Protein AF-A0A3E4V5Z1-F1 (afdb_monomer_lite)

Radius of gyration: 22.73 Å; chains: 1; bounding box: 47×54×55 Å

Structure (mmCIF, N/CA/C/O backbone):
data_AF-A0A3E4V5Z1-F1
#
_entry.id   AF-A0A3E4V5Z1-F1
#
loop_
_atom_site.group_PDB
_atom_site.id
_atom_site.type_symbol
_atom_site.label_atom_id
_atom_site.label_alt_id
_atom_site.label_comp_id
_atom_site.label_asym_id
_atom_site.label_entity_id
_atom_site.label_seq_id
_atom_site.pdbx_PDB_ins_code
_atom_site.Cartn_x
_atom_site.Cartn_y
_atom_site.Cartn_z
_atom_site.occupancy
_atom_site.B_iso_or_equiv
_atom_site.auth_seq_id
_atom_site.auth_comp_id
_atom_site.auth_asym_id
_atom_site.auth_atom_id
_atom_site.pdbx_PDB_model_num
ATOM 1 N N . MET A 1 1 ? -16.315 22.057 0.700 1.00 49.31 1 MET A N 1
ATOM 2 C CA . MET A 1 1 ? -15.102 21.876 1.538 1.00 49.31 1 MET A CA 1
ATOM 3 C C . MET A 1 1 ? -15.132 20.538 2.290 1.00 49.31 1 MET A C 1
ATOM 5 O O . MET A 1 1 ? -14.107 19.872 2.310 1.00 49.31 1 MET A O 1
ATOM 9 N N . ASN A 1 2 ? -16.296 20.084 2.791 1.00 62.50 2 ASN A N 1
ATOM 10 C CA . ASN A 1 2 ? -16.457 18.766 3.438 1.00 62.50 2 ASN A CA 1
ATOM 11 C C . ASN A 1 2 ? -16.230 17.552 2.517 1.00 62.50 2 ASN A C 1
ATOM 13 O O . ASN A 1 2 ? -15.719 16.540 2.983 1.00 62.50 2 ASN A O 1
ATOM 17 N N . ASP A 1 3 ? -16.539 17.648 1.220 1.00 78.06 3 ASP A N 1
ATOM 18 C CA . ASP A 1 3 ? -16.418 16.494 0.310 1.00 78.06 3 ASP A CA 1
ATOM 19 C C . ASP A 1 3 ? -14.968 16.065 0.062 1.00 78.06 3 ASP A C 1
ATOM 21 O O . ASP A 1 3 ? -14.685 14.879 -0.074 1.00 78.06 3 ASP A O 1
ATOM 25 N N . LEU A 1 4 ? -14.025 17.015 0.066 1.00 81.50 4 LEU A N 1
ATOM 26 C CA . LEU A 1 4 ? -12.604 16.709 -0.107 1.00 81.50 4 LEU A CA 1
ATOM 27 C C . LEU A 1 4 ? -12.057 15.917 1.087 1.00 81.50 4 LEU A C 1
ATOM 29 O O . LEU A 1 4 ? -11.362 14.920 0.903 1.00 81.50 4 LEU A O 1
ATOM 33 N N . ILE A 1 5 ? -12.398 16.343 2.306 1.00 84.88 5 ILE A N 1
ATOM 34 C CA . ILE A 1 5 ? -11.992 15.649 3.533 1.00 84.88 5 ILE A CA 1
ATOM 35 C C . ILE A 1 5 ? -12.636 14.262 3.562 1.00 84.88 5 ILE A C 1
ATOM 37 O O . ILE A 1 5 ? -11.924 13.275 3.711 1.00 84.88 5 ILE A O 1
ATOM 41 N N . LYS A 1 6 ? -13.939 14.169 3.282 1.00 88.00 6 LYS A N 1
ATOM 42 C CA . LYS A 1 6 ? -14.670 12.897 3.233 1.00 88.00 6 LYS A CA 1
ATOM 43 C C . LYS A 1 6 ? -14.077 11.908 2.222 1.00 88.00 6 LYS A C 1
ATOM 45 O O . LYS A 1 6 ? -13.939 10.725 2.528 1.00 88.00 6 LYS A O 1
ATOM 50 N N . ASN A 1 7 ? -13.662 12.382 1.045 1.00 90.25 7 ASN A N 1
ATOM 51 C CA . ASN A 1 7 ? -12.982 11.548 0.049 1.00 90.25 7 ASN A CA 1
ATOM 52 C C . ASN A 1 7 ? -11.629 11.030 0.559 1.00 90.25 7 ASN A C 1
ATOM 54 O O . ASN A 1 7 ? -11.309 9.854 0.361 1.00 90.25 7 ASN A O 1
ATOM 58 N N . LYS A 1 8 ? -10.843 11.871 1.246 1.00 92.44 8 LYS A N 1
ATOM 59 C CA . LYS A 1 8 ? -9.583 11.438 1.871 1.00 92.44 8 LYS A CA 1
ATOM 60 C C . LYS A 1 8 ? -9.819 10.403 2.972 1.00 92.44 8 LYS A C 1
ATOM 62 O O . LYS A 1 8 ? -9.100 9.410 3.017 1.00 92.44 8 LYS A O 1
ATOM 67 N N . GLU A 1 9 ? -10.835 10.582 3.814 1.00 94.81 9 GLU A N 1
ATOM 68 C CA . GLU A 1 9 ? -11.200 9.627 4.875 1.00 94.81 9 GLU A CA 1
ATOM 69 C C . GLU A 1 9 ? -11.603 8.261 4.300 1.00 94.81 9 GLU A C 1
ATOM 71 O O . GLU A 1 9 ? -11.114 7.222 4.744 1.00 94.81 9 GLU A O 1
ATOM 76 N N . GLN A 1 10 ? -12.441 8.252 3.258 1.00 94.44 10 GLN A N 1
ATOM 77 C CA . GLN A 1 10 ? -12.844 7.028 2.559 1.00 94.44 10 GLN A CA 1
ATOM 78 C C . GLN A 1 10 ? -11.652 6.319 1.907 1.00 94.44 10 GLN A C 1
ATOM 80 O O . GLN A 1 10 ? -11.508 5.099 2.031 1.00 94.44 10 GLN A O 1
ATOM 85 N N . THR A 1 11 ? -10.782 7.083 1.244 1.00 95.50 11 THR A N 1
ATOM 86 C CA . THR A 1 11 ? -9.586 6.555 0.576 1.00 95.50 11 THR A CA 1
ATOM 87 C C . THR A 1 11 ? -8.625 5.942 1.587 1.00 95.50 11 THR A C 1
ATOM 89 O O . THR A 1 11 ? -8.190 4.803 1.410 1.00 95.50 11 THR A O 1
ATOM 92 N N . TRP A 1 12 ? -8.380 6.650 2.689 1.00 97.44 12 TRP A N 1
ATOM 93 C CA . TRP A 1 12 ? -7.583 6.182 3.815 1.00 97.44 12 TRP A CA 1
ATOM 94 C C . TRP A 1 12 ? -8.119 4.881 4.410 1.00 97.44 12 TRP A C 1
ATOM 96 O O . TRP A 1 12 ? -7.386 3.891 4.471 1.00 97.44 12 TRP A O 1
ATOM 106 N N . ASN A 1 13 ? -9.405 4.841 4.775 1.00 97.44 13 ASN A N 1
ATOM 107 C CA . ASN A 1 13 ? -10.023 3.652 5.364 1.00 97.44 13 ASN A CA 1
ATOM 108 C C . ASN A 1 13 ? -9.916 2.451 4.414 1.00 97.44 13 ASN A C 1
ATOM 110 O O . ASN A 1 13 ? -9.511 1.363 4.826 1.00 97.44 13 ASN A O 1
ATOM 114 N N . SER A 1 14 ? -10.222 2.654 3.128 1.00 96.81 14 SER A N 1
ATOM 115 C CA . SER A 1 14 ? -10.151 1.601 2.113 1.00 96.81 14 SER A CA 1
ATOM 116 C C . SER A 1 14 ? -8.724 1.078 1.916 1.00 96.81 14 SER A C 1
ATOM 118 O O . SER A 1 14 ? -8.505 -0.134 1.872 1.00 96.81 14 SER A O 1
ATOM 120 N N . ARG A 1 15 ? -7.732 1.968 1.791 1.00 96.69 15 ARG A N 1
ATOM 121 C CA . ARG A 1 15 ? -6.343 1.585 1.495 1.00 96.69 15 ARG A CA 1
ATOM 122 C C . ARG A 1 15 ? -5.648 0.957 2.689 1.00 96.69 15 ARG A C 1
ATOM 124 O O . ARG A 1 15 ? -5.018 -0.085 2.522 1.00 96.69 15 ARG A O 1
ATOM 131 N N . LEU A 1 16 ? -5.813 1.523 3.885 1.00 97.44 16 LEU A N 1
ATOM 132 C CA . LEU A 1 16 ? -5.241 0.942 5.096 1.00 97.44 16 LEU A CA 1
ATOM 133 C C . LEU A 1 16 ? -5.835 -0.446 5.364 1.00 97.44 16 LEU A C 1
ATOM 135 O O . LEU A 1 16 ? -5.088 -1.390 5.616 1.00 97.44 16 LEU A O 1
ATOM 139 N N . LYS A 1 17 ? -7.157 -0.611 5.219 1.00 97.00 17 LYS A N 1
ATOM 140 C CA . LYS A 1 17 ? -7.808 -1.922 5.352 1.00 97.00 17 LYS A CA 1
ATOM 141 C C . LYS A 1 17 ? -7.271 -2.932 4.333 1.00 97.00 17 LYS A C 1
ATOM 143 O O . LYS A 1 17 ? -6.903 -4.039 4.717 1.00 97.00 17 LYS A O 1
ATOM 148 N N . LYS A 1 18 ? -7.117 -2.527 3.068 1.00 95.31 18 LYS A N 1
ATOM 149 C CA . LYS A 1 18 ? -6.508 -3.364 2.022 1.00 95.31 18 LYS A CA 1
ATOM 150 C C . LYS A 1 18 ? -5.078 -3.787 2.376 1.00 95.31 18 LYS A C 1
ATOM 152 O O . LYS A 1 18 ? -4.728 -4.948 2.168 1.00 95.31 18 LYS A O 1
ATOM 157 N N . CYS A 1 19 ? -4.250 -2.884 2.906 1.00 94.75 19 CYS A N 1
ATOM 158 C CA . CYS A 1 19 ? -2.886 -3.202 3.345 1.00 94.75 19 CYS A CA 1
ATOM 159 C C . CYS A 1 19 ? -2.874 -4.273 4.448 1.00 94.75 19 CYS A C 1
ATOM 161 O O . CYS A 1 19 ? -2.106 -5.233 4.364 1.00 94.75 19 CYS A O 1
ATOM 163 N N . ILE A 1 20 ? -3.767 -4.142 5.434 1.00 94.81 20 ILE A N 1
ATOM 164 C CA . ILE A 1 20 ? -3.927 -5.092 6.544 1.00 94.81 20 ILE A CA 1
ATOM 165 C C . ILE A 1 20 ? -4.342 -6.475 6.026 1.00 94.81 20 ILE A C 1
ATOM 167 O O . ILE A 1 20 ? -3.691 -7.472 6.340 1.00 94.81 20 ILE A O 1
ATOM 171 N N . GLU A 1 21 ? -5.380 -6.530 5.189 1.00 94.38 21 GLU A N 1
ATOM 172 C CA . GLU A 1 21 ? -5.912 -7.774 4.617 1.00 94.38 21 GLU A CA 1
ATOM 173 C C . GLU A 1 21 ? -4.888 -8.477 3.720 1.00 94.38 21 GLU A C 1
ATOM 175 O O . GLU A 1 21 ? -4.683 -9.683 3.836 1.00 94.38 21 GLU A O 1
ATOM 180 N N . THR A 1 22 ? -4.180 -7.722 2.873 1.00 89.25 22 THR A N 1
ATOM 181 C CA . THR A 1 22 ? -3.170 -8.267 1.947 1.00 89.25 22 THR A CA 1
ATOM 182 C C . THR A 1 22 ? -2.004 -8.924 2.686 1.00 89.25 22 THR A C 1
ATOM 184 O O . THR A 1 22 ? -1.433 -9.901 2.205 1.00 89.25 22 THR A O 1
ATOM 187 N N . LYS A 1 23 ? -1.637 -8.397 3.859 1.00 89.31 23 LYS A N 1
ATOM 188 C CA . LYS A 1 23 ? -0.578 -8.956 4.710 1.00 89.31 23 LYS A CA 1
ATOM 189 C C . LYS A 1 23 ? -1.104 -10.003 5.708 1.00 89.31 23 LYS A C 1
ATOM 191 O O . LYS A 1 23 ? -0.306 -10.578 6.436 1.00 89.31 23 LYS A O 1
ATOM 196 N N . GLY A 1 24 ? -2.414 -10.273 5.730 1.00 93.00 24 GLY A N 1
ATOM 197 C CA . GLY A 1 24 ? -3.027 -11.299 6.579 1.00 93.00 24 GLY A CA 1
ATOM 198 C C . GLY A 1 24 ? -3.090 -10.943 8.067 1.00 93.00 24 GLY A C 1
ATOM 199 O O . GLY A 1 24 ? -3.141 -11.841 8.906 1.00 93.00 24 GLY A O 1
ATOM 200 N N . TYR A 1 25 ? -3.072 -9.653 8.411 1.00 95.00 25 TYR A N 1
ATOM 201 C CA . TYR A 1 25 ? -3.074 -9.207 9.803 1.00 95.00 25 TYR A CA 1
ATOM 202 C C . TYR A 1 25 ? -4.488 -9.100 10.383 1.00 95.00 25 TYR A C 1
ATOM 204 O O . TYR A 1 25 ? -5.376 -8.486 9.794 1.00 95.00 25 TYR A O 1
ATOM 212 N N . SER A 1 26 ? -4.681 -9.595 11.608 1.00 96.12 26 SER A N 1
ATOM 213 C CA . SER A 1 26 ? -5.753 -9.082 12.472 1.00 96.12 26 SER A CA 1
ATOM 214 C C . SER A 1 26 ? -5.353 -7.732 13.082 1.00 96.12 26 SER A C 1
ATOM 216 O O . SER A 1 26 ? -4.168 -7.432 13.233 1.00 96.12 26 SER A O 1
ATOM 218 N N . GLN A 1 27 ? -6.327 -6.921 13.511 1.00 96.44 27 GLN A N 1
ATOM 219 C CA . GLN A 1 27 ? -6.040 -5.633 14.165 1.00 96.44 27 GLN A CA 1
ATOM 220 C C . GLN A 1 27 ? -5.200 -5.784 15.445 1.00 96.44 27 GLN A C 1
ATOM 222 O O . GLN A 1 27 ? -4.400 -4.910 15.765 1.00 96.44 27 GLN A O 1
ATOM 227 N N . LYS A 1 28 ? -5.384 -6.889 16.182 1.00 97.00 28 LYS A N 1
ATOM 228 C CA . LYS A 1 28 ? -4.620 -7.180 17.400 1.00 97.00 28 LYS A CA 1
ATOM 229 C C . LYS A 1 28 ? -3.159 -7.486 17.073 1.00 97.00 28 LYS A C 1
ATOM 231 O O . LYS A 1 28 ? -2.278 -6.859 17.647 1.00 97.00 28 LYS A O 1
ATOM 236 N N . GLN A 1 29 ? -2.925 -8.387 16.119 1.00 96.94 29 GLN A N 1
ATOM 237 C CA . GLN A 1 29 ? -1.570 -8.725 15.671 1.00 96.94 29 GLN A CA 1
ATOM 238 C C . GLN A 1 29 ? -0.855 -7.506 15.087 1.00 96.94 29 GLN A C 1
ATOM 240 O O . GLN A 1 29 ? 0.316 -7.294 15.376 1.00 96.94 29 GLN A O 1
ATOM 245 N N . LEU A 1 30 ? -1.567 -6.668 14.323 1.00 96.62 30 LEU A N 1
ATOM 246 C CA . LEU A 1 30 ? -0.993 -5.426 13.818 1.00 96.62 30 LEU A CA 1
ATOM 247 C C . LEU A 1 30 ? -0.526 -4.522 14.960 1.00 96.62 30 LEU A C 1
ATOM 249 O O . LEU A 1 30 ? 0.590 -4.029 14.904 1.00 96.62 30 LEU A O 1
ATOM 253 N N . ALA A 1 31 ? -1.344 -4.314 15.996 1.00 97.44 31 ALA A N 1
ATOM 254 C CA . ALA A 1 31 ? -0.950 -3.484 17.134 1.00 97.44 31 ALA A CA 1
ATOM 255 C C . ALA A 1 31 ? 0.302 -4.035 17.846 1.00 97.44 31 ALA A C 1
ATOM 257 O O . ALA A 1 31 ? 1.199 -3.268 18.196 1.00 97.44 31 ALA A O 1
ATOM 258 N N . GLU A 1 32 ? 0.383 -5.356 18.031 1.00 97.19 32 GLU A N 1
ATOM 259 C CA . GLU A 1 32 ? 1.528 -6.034 18.654 1.00 97.19 32 GLU A CA 1
ATOM 260 C C . GLU A 1 32 ? 2.820 -5.841 17.840 1.00 97.19 32 GLU A C 1
ATOM 262 O O . GLU A 1 32 ? 3.817 -5.347 18.375 1.00 97.19 32 GLU A O 1
ATOM 267 N N . ASP A 1 33 ? 2.793 -6.146 16.540 1.00 96.75 33 ASP A N 1
ATOM 268 C CA . ASP A 1 33 ? 3.960 -6.019 15.657 1.00 96.75 33 ASP A CA 1
ATOM 269 C C . ASP A 1 33 ? 4.359 -4.556 15.427 1.00 96.75 33 ASP A C 1
ATOM 271 O O . ASP A 1 33 ? 5.548 -4.225 15.398 1.00 96.75 33 ASP A O 1
ATOM 275 N N . PHE A 1 34 ? 3.379 -3.658 15.311 1.00 95.44 34 PHE A N 1
ATOM 276 C CA . PHE A 1 34 ? 3.602 -2.222 15.171 1.00 95.44 34 PHE A CA 1
ATOM 277 C C . PHE A 1 34 ? 4.325 -1.654 16.398 1.00 95.44 34 PHE A C 1
ATOM 279 O O . PHE A 1 34 ? 5.335 -0.962 16.263 1.00 95.44 34 PHE A O 1
ATOM 286 N N . ASN A 1 35 ? 3.877 -2.019 17.605 1.00 96.94 35 ASN A N 1
ATOM 287 C CA . ASN A 1 35 ? 4.542 -1.628 18.848 1.00 96.94 35 ASN A CA 1
ATOM 288 C C . ASN A 1 35 ? 5.952 -2.190 18.962 1.00 96.94 35 ASN A C 1
ATOM 290 O O . ASN A 1 35 ? 6.852 -1.488 19.421 1.00 96.94 35 ASN A O 1
ATOM 294 N N . LYS A 1 36 ? 6.153 -3.438 18.534 1.00 96.06 36 LYS A N 1
ATOM 295 C CA . LYS A 1 36 ? 7.471 -4.068 18.532 1.00 96.06 36 LYS A CA 1
ATOM 296 C C . LYS A 1 36 ? 8.441 -3.352 17.59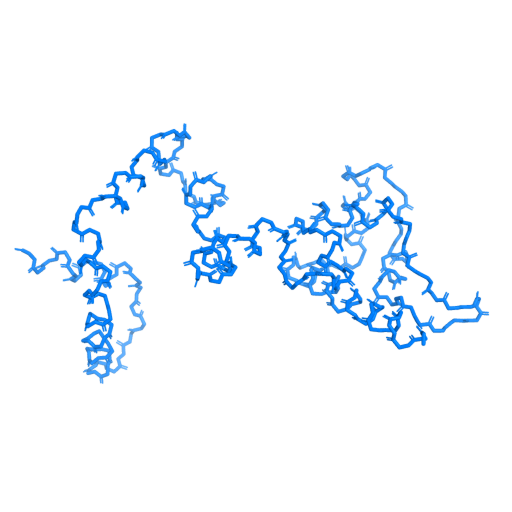0 1.00 96.06 36 LYS A C 1
ATOM 298 O O . LYS A 1 36 ? 9.595 -3.168 17.963 1.00 96.06 36 LYS A O 1
ATOM 303 N N . ARG A 1 37 ? 7.985 -2.945 16.399 1.00 95.62 37 ARG A N 1
ATOM 304 C CA . ARG A 1 37 ? 8.819 -2.285 15.379 1.00 95.62 37 ARG A CA 1
ATOM 305 C C . ARG A 1 37 ? 9.151 -0.834 15.723 1.00 95.62 37 ARG A C 1
ATOM 307 O O . ARG A 1 37 ? 10.288 -0.424 15.528 1.00 95.62 37 ARG A O 1
ATOM 314 N N . PHE A 1 38 ? 8.182 -0.067 16.224 1.00 93.62 38 PHE A N 1
ATOM 315 C CA . PHE A 1 38 ? 8.331 1.385 16.414 1.00 93.62 38 PHE A CA 1
ATOM 316 C C . PHE A 1 38 ? 8.395 1.828 17.878 1.00 93.62 38 PHE A C 1
ATOM 318 O O . PHE A 1 38 ? 8.392 3.026 18.159 1.00 93.62 38 PHE A O 1
ATOM 325 N N . HIS A 1 39 ? 8.439 0.879 18.816 1.00 94.75 39 HIS A N 1
ATOM 326 C CA . HIS A 1 39 ? 8.469 1.138 20.258 1.00 94.75 39 HIS A CA 1
ATOM 327 C C . HIS A 1 39 ? 7.290 2.002 20.746 1.00 94.75 39 HIS A C 1
ATOM 329 O O . HIS A 1 39 ? 7.441 2.884 21.592 1.00 94.75 39 HIS A O 1
ATOM 335 N N . THR A 1 40 ? 6.093 1.740 20.212 1.00 93.56 40 THR A N 1
ATOM 336 C CA . THR A 1 40 ? 4.850 2.452 20.555 1.00 93.56 40 THR A CA 1
ATOM 337 C C . THR A 1 40 ? 3.982 1.680 21.557 1.00 93.56 40 THR A C 1
ATOM 339 O O . THR A 1 40 ? 4.290 0.553 21.942 1.00 93.56 40 THR A O 1
ATOM 342 N N . LYS A 1 41 ? 2.873 2.293 21.996 1.00 93.69 41 LYS A N 1
ATOM 343 C CA . LYS A 1 41 ? 1.852 1.685 22.874 1.00 93.69 41 LYS A CA 1
ATOM 344 C C . LYS A 1 41 ? 0.454 1.721 22.237 1.00 93.69 41 LYS A C 1
ATOM 346 O O . LYS A 1 41 ? -0.514 2.136 22.862 1.00 93.69 41 LYS A O 1
ATOM 351 N N . CYS A 1 42 ? 0.373 1.340 20.968 1.00 92.88 42 CYS A N 1
ATOM 352 C CA . CYS A 1 42 ? -0.858 1.210 20.197 1.00 92.88 42 CYS A CA 1
ATOM 353 C C . CYS A 1 42 ? -1.676 0.000 20.672 1.00 92.88 42 CYS A C 1
ATOM 355 O O . CYS A 1 42 ? -1.135 -1.067 20.957 1.00 92.88 42 CYS A O 1
ATOM 357 N N . THR A 1 43 ? -2.991 0.147 20.739 1.00 96.62 43 THR A N 1
ATOM 358 C CA . THR A 1 43 ? -3.927 -0.928 21.067 1.00 96.62 43 THR A CA 1
ATOM 359 C C . THR A 1 43 ? -4.703 -1.376 19.831 1.00 96.62 43 THR A C 1
ATOM 361 O O . THR A 1 43 ? -4.818 -0.653 18.842 1.00 96.62 43 THR A O 1
ATOM 364 N N . GLN A 1 44 ? -5.344 -2.545 19.899 1.00 96.94 44 GLN A N 1
ATOM 365 C CA . GLN A 1 44 ? -6.285 -2.978 18.858 1.00 96.94 44 GLN A CA 1
ATOM 366 C C . GLN A 1 44 ? -7.414 -1.951 18.631 1.00 96.94 44 GLN A C 1
ATOM 368 O O . 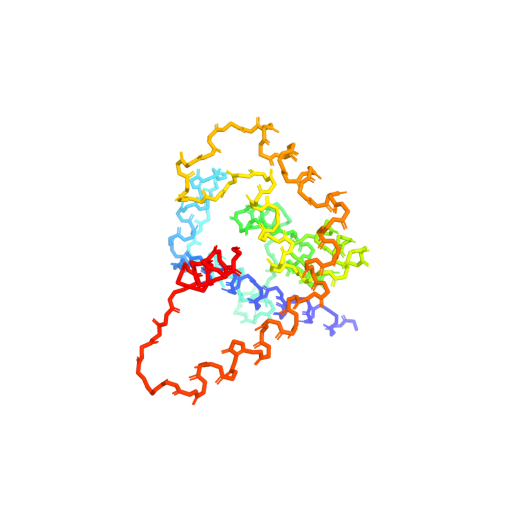GLN A 1 44 ? -7.874 -1.775 17.504 1.00 96.94 44 GLN A O 1
ATOM 373 N N . LYS A 1 45 ? -7.821 -1.219 19.679 1.00 95.81 45 LYS A N 1
ATOM 374 C CA . LYS A 1 45 ? -8.802 -0.133 19.575 1.00 95.81 45 LYS A CA 1
ATOM 375 C C . LYS A 1 45 ? -8.263 1.048 18.767 1.00 95.81 45 LYS A C 1
ATOM 377 O O . LYS A 1 45 ? -9.021 1.627 17.994 1.00 95.81 45 LYS A O 1
ATOM 382 N N . ASP A 1 46 ? -6.983 1.383 18.902 1.00 96.31 46 ASP A N 1
ATOM 383 C CA . ASP A 1 46 ? -6.357 2.442 18.104 1.00 96.31 46 ASP A CA 1
ATOM 384 C C . ASP A 1 46 ? -6.326 2.060 16.625 1.00 96.31 46 ASP A C 1
ATOM 386 O O . ASP A 1 46 ? -6.780 2.842 15.794 1.00 96.31 46 ASP A O 1
ATOM 390 N N . ILE A 1 47 ? -5.936 0.820 16.303 1.00 96.56 47 ILE A N 1
ATOM 391 C CA . ILE A 1 47 ? -6.019 0.294 14.931 1.00 96.56 47 ILE A CA 1
ATOM 392 C C . ILE A 1 47 ? -7.456 0.366 14.402 1.00 96.56 47 ILE A C 1
ATOM 394 O O . ILE A 1 47 ? -7.688 0.825 13.284 1.00 96.56 47 ILE A O 1
ATOM 398 N N . SER A 1 48 ? -8.438 -0.045 15.212 1.00 96.25 48 SER A N 1
ATOM 399 C CA . SER A 1 48 ? -9.851 0.041 14.836 1.00 96.25 48 SER A CA 1
ATOM 400 C C . SER A 1 48 ? -10.285 1.478 14.557 1.00 96.25 48 SER A C 1
ATOM 402 O O . SER A 1 48 ? -11.078 1.695 13.646 1.00 96.25 48 SER A O 1
ATOM 404 N N . ARG A 1 49 ? -9.801 2.465 15.318 1.00 96.38 49 ARG A N 1
ATOM 405 C CA . ARG A 1 49 ? -10.081 3.882 15.044 1.00 96.38 49 ARG A CA 1
ATOM 406 C C . ARG A 1 49 ? -9.422 4.311 13.737 1.00 96.38 49 ARG A C 1
ATOM 408 O O . ARG A 1 49 ? -10.076 4.933 12.910 1.00 96.38 49 ARG A O 1
ATOM 415 N N . TRP A 1 50 ? -8.170 3.922 13.509 1.00 97.00 50 TRP A N 1
ATOM 416 C CA . TRP A 1 50 ? -7.432 4.307 12.308 1.00 97.00 50 TRP A CA 1
ATOM 417 C C . TRP A 1 50 ? -8.020 3.739 11.018 1.00 97.00 50 TRP A C 1
ATOM 419 O O . TRP A 1 50 ? -7.831 4.361 9.991 1.00 97.00 50 TRP A O 1
ATOM 429 N N . ILE A 1 51 ? -8.767 2.632 11.025 1.00 96.69 51 ILE A N 1
ATOM 430 C CA . ILE A 1 51 ? -9.455 2.146 9.808 1.00 96.69 51 ILE A CA 1
ATOM 431 C C . ILE A 1 51 ? -10.903 2.648 9.658 1.00 96.69 51 ILE A C 1
ATOM 433 O O . ILE A 1 51 ? -11.600 2.218 8.741 1.00 96.69 51 ILE A O 1
ATOM 437 N N . ASN A 1 52 ? -11.371 3.506 10.569 1.00 96.62 52 ASN A N 1
ATOM 438 C CA . ASN A 1 52 ? -12.734 4.049 10.591 1.00 96.62 52 ASN A CA 1
ATOM 439 C C . ASN A 1 52 ? -12.737 5.584 10.734 1.00 96.62 52 ASN A C 1
ATOM 441 O O . ASN A 1 52 ? -13.638 6.153 11.354 1.00 96.62 52 ASN A O 1
ATOM 445 N N . VAL A 1 53 ? -11.735 6.265 10.175 1.00 96.38 53 VAL A N 1
ATOM 446 C CA . VAL A 1 53 ? -11.662 7.736 10.164 1.00 96.38 53 VAL A CA 1
ATOM 447 C C . VAL A 1 53 ? -12.926 8.317 9.515 1.00 96.38 53 VAL A C 1
ATOM 449 O O . VAL A 1 53 ? -13.459 7.734 8.571 1.00 96.38 53 VAL A O 1
ATOM 452 N N . GLY A 1 54 ? -13.439 9.424 10.052 1.00 93.88 54 GLY A N 1
ATOM 453 C CA . GLY A 1 54 ? -14.681 10.064 9.606 1.00 93.88 54 GLY A CA 1
ATOM 454 C C . GLY A 1 54 ? -15.957 9.456 10.202 1.00 93.88 54 GLY A C 1
ATOM 455 O O . GLY A 1 54 ? -17.037 10.016 10.038 1.00 93.88 54 GLY A O 1
ATOM 456 N N . SER A 1 55 ? -15.863 8.334 10.929 1.00 93.62 55 SER A N 1
ATOM 457 C CA . SER A 1 55 ? -17.029 7.733 11.594 1.00 93.62 55 SER A CA 1
ATOM 458 C C . SER A 1 55 ? -17.431 8.522 12.839 1.00 93.62 55 SER A C 1
ATOM 460 O O . SER A 1 55 ? -16.575 8.921 13.633 1.00 93.62 55 SER A O 1
ATOM 462 N N . GLU A 1 56 ? -18.734 8.700 13.046 1.00 93.25 56 GLU A N 1
ATOM 463 C CA . GLU A 1 56 ? -19.280 9.348 14.240 1.00 93.25 56 GLU A CA 1
ATOM 464 C C . GLU A 1 56 ? -19.264 8.403 15.450 1.00 93.25 56 GLU A C 1
ATOM 466 O O . GLU A 1 56 ? -19.591 7.218 15.356 1.00 93.25 56 GLU A O 1
ATOM 471 N N . GLN A 1 57 ? -18.884 8.935 16.611 1.00 86.56 57 GLN A N 1
ATOM 472 C CA . GLN A 1 57 ? -18.987 8.264 17.906 1.00 86.56 57 GLN A CA 1
ATOM 473 C C . GLN A 1 57 ? -19.586 9.222 18.936 1.00 86.56 57 GLN A C 1
ATOM 475 O O . GLN A 1 57 ? -19.610 10.434 18.737 1.00 86.56 57 GLN A O 1
A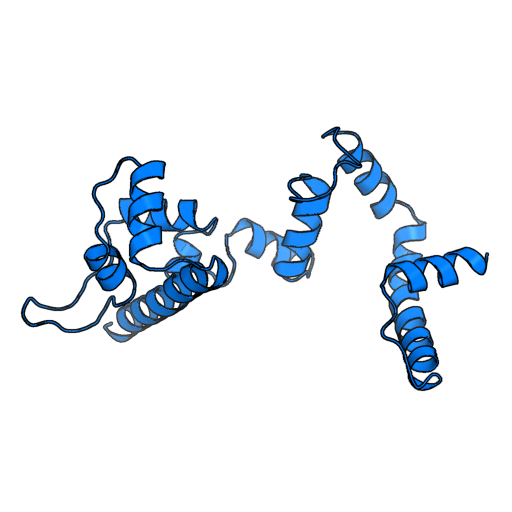TOM 480 N N . SER A 1 58 ? -20.006 8.691 20.087 1.00 84.19 58 SER A N 1
ATOM 481 C CA . SER A 1 58 ? -20.511 9.502 21.206 1.00 84.19 58 SER A CA 1
ATOM 482 C C . SER A 1 58 ? -19.517 10.568 21.690 1.00 84.19 58 SER A C 1
ATOM 484 O O . SER A 1 58 ? -19.929 11.590 22.225 1.00 84.19 58 SER A O 1
ATOM 486 N N . SER A 1 59 ? -18.215 10.354 21.479 1.00 83.19 59 SER A N 1
ATOM 487 C CA . SER A 1 59 ? -17.136 11.293 21.809 1.00 83.19 59 SER A CA 1
ATOM 488 C C . SER A 1 59 ? -16.737 12.227 20.654 1.00 83.19 59 SER A C 1
ATOM 490 O O . SER A 1 59 ? -15.699 12.878 20.741 1.00 83.19 59 SER A O 1
ATOM 492 N N . GLY A 1 60 ? -17.494 12.244 19.554 1.00 89.75 60 GLY A N 1
ATOM 493 C CA . GLY A 1 60 ? -17.184 12.984 18.329 1.00 89.75 60 GLY A CA 1
ATOM 494 C C . GLY A 1 60 ? -16.663 12.106 17.188 1.00 89.75 60 GLY A C 1
ATOM 495 O O . GLY A 1 60 ? -16.547 10.884 17.310 1.00 89.75 60 GLY A O 1
ATOM 496 N N . THR A 1 61 ? -16.361 12.742 16.058 1.00 92.81 61 THR A N 1
ATOM 497 C CA . THR A 1 61 ? -15.877 12.076 14.842 1.00 92.81 61 THR A CA 1
ATOM 498 C C . THR A 1 61 ? -14.456 11.554 15.024 1.00 92.81 61 THR A C 1
ATOM 500 O O . THR A 1 61 ? -13.584 12.231 15.575 1.00 92.81 61 THR A O 1
ATOM 503 N N . ILE A 1 62 ? -14.197 10.337 14.548 1.00 94.75 62 ILE A N 1
ATOM 504 C CA . ILE A 1 62 ? -12.851 9.764 14.555 1.00 94.75 62 ILE A CA 1
ATOM 505 C C . ILE A 1 62 ? -11.975 10.539 13.569 1.00 94.75 62 ILE A C 1
ATOM 507 O O . ILE A 1 62 ? -12.140 10.425 12.358 1.00 94.75 62 ILE A O 1
ATOM 511 N N . GLY A 1 63 ? -11.024 11.307 14.095 1.00 94.06 63 GLY A N 1
ATOM 512 C CA . GLY A 1 63 ? -10.001 11.960 13.287 1.00 94.06 63 GLY A CA 1
ATOM 513 C C . GLY A 1 63 ? -8.935 10.986 12.784 1.00 94.06 63 GLY A C 1
ATOM 514 O O . GLY A 1 63 ? -8.801 9.857 13.266 1.00 94.06 63 GLY A O 1
ATOM 515 N N . PHE A 1 64 ? -8.143 11.457 11.827 1.00 95.50 64 PHE A N 1
ATOM 516 C CA . PHE A 1 64 ? -6.952 10.752 11.377 1.00 95.50 64 PHE A CA 1
ATOM 517 C C . PHE A 1 64 ? -5.965 10.491 12.537 1.00 95.50 64 PHE A C 1
ATOM 519 O O . PHE A 1 64 ? -5.937 11.257 13.508 1.00 95.50 64 PHE A O 1
ATOM 526 N N . PRO A 1 65 ? -5.117 9.446 12.452 1.00 96.06 65 PRO A N 1
ATOM 527 C CA . PRO A 1 65 ? -3.973 9.320 13.353 1.00 96.06 65 PRO A CA 1
ATOM 528 C C . PRO A 1 65 ? -3.056 10.549 13.277 1.00 96.06 65 PRO A C 1
ATOM 530 O O . PRO A 1 65 ? -3.087 11.311 12.313 1.00 96.06 65 PRO A O 1
ATOM 533 N N . SER A 1 66 ? -2.181 10.720 14.271 1.00 96.19 66 SER A N 1
ATOM 534 C CA . SER A 1 66 ? -1.102 11.706 14.159 1.00 96.19 66 SER A CA 1
ATOM 535 C C . SER A 1 66 ? -0.250 11.427 12.916 1.00 96.19 66 SER A C 1
ATOM 537 O O . SER A 1 66 ? -0.083 10.272 12.519 1.00 96.19 66 SER A O 1
ATOM 539 N N . TYR A 1 67 ? 0.340 12.469 12.328 1.00 95.00 67 TYR A N 1
ATOM 540 C CA . TYR A 1 67 ? 1.212 12.310 11.160 1.00 95.00 67 TYR A CA 1
ATOM 541 C C . TYR A 1 67 ? 2.358 11.315 11.416 1.00 95.00 67 TYR A C 1
ATOM 543 O O . TYR A 1 67 ? 2.676 10.501 10.557 1.00 95.00 67 TYR A O 1
ATOM 551 N N . GLN A 1 68 ? 2.922 11.306 12.629 1.00 95.38 68 GLN A N 1
ATOM 552 C CA . GLN A 1 68 ? 3.921 10.314 13.032 1.00 95.38 68 GLN A CA 1
ATOM 553 C C . GLN A 1 68 ? 3.396 8.876 12.890 1.00 95.38 68 GLN A C 1
ATOM 555 O O . GLN A 1 68 ? 4.064 8.030 12.303 1.00 95.38 68 GLN A O 1
ATOM 560 N N . ASN A 1 69 ? 2.179 8.602 13.368 1.00 95.88 69 ASN A N 1
ATOM 561 C CA . ASN A 1 69 ? 1.565 7.284 13.223 1.00 95.88 69 ASN A CA 1
ATOM 562 C C . ASN A 1 69 ? 1.197 6.977 11.764 1.00 95.88 69 ASN A C 1
ATOM 564 O O . ASN A 1 69 ? 1.302 5.825 11.356 1.00 95.88 69 ASN A O 1
ATOM 568 N N . MET A 1 70 ? 0.826 7.977 10.954 1.00 96.81 70 MET A N 1
ATOM 569 C CA . MET A 1 70 ? 0.664 7.785 9.506 1.00 96.81 70 MET A CA 1
ATOM 570 C C . MET A 1 70 ? 1.972 7.345 8.848 1.00 96.81 70 MET A C 1
ATOM 572 O O . MET A 1 70 ? 1.968 6.391 8.077 1.00 96.81 70 MET A O 1
ATOM 576 N N . ALA A 1 71 ? 3.084 8.012 9.169 1.00 92.94 71 ALA A N 1
ATOM 577 C CA . ALA A 1 71 ? 4.401 7.687 8.632 1.00 92.94 71 ALA A CA 1
ATOM 578 C C . ALA A 1 71 ? 4.852 6.280 9.053 1.00 92.94 71 ALA A C 1
ATOM 580 O O . ALA A 1 71 ? 5.340 5.521 8.223 1.00 92.94 71 ALA A O 1
ATOM 581 N N . TYR A 1 72 ? 4.616 5.893 10.309 1.00 95.12 72 TYR A N 1
ATOM 582 C CA . TYR A 1 72 ? 4.891 4.534 10.778 1.00 95.12 72 TYR A CA 1
ATOM 583 C C . TYR A 1 72 ? 4.012 3.482 10.100 1.00 95.12 72 TYR A C 1
ATOM 585 O O . TYR A 1 72 ? 4.509 2.419 9.748 1.00 95.12 72 TYR A O 1
ATOM 593 N N . LEU A 1 73 ? 2.720 3.750 9.877 1.00 95.38 73 LEU A N 1
ATOM 594 C CA . LEU A 1 73 ? 1.848 2.834 9.130 1.00 95.38 73 LEU A CA 1
ATOM 595 C C . LEU A 1 73 ? 2.317 2.683 7.679 1.00 95.38 73 LEU A C 1
ATOM 597 O O . LEU A 1 73 ? 2.353 1.570 7.158 1.00 95.38 73 LEU A O 1
ATOM 601 N N . ALA A 1 74 ? 2.703 3.788 7.045 1.00 90.75 74 ALA A N 1
ATOM 602 C CA . ALA A 1 74 ? 3.244 3.802 5.695 1.00 90.75 74 ALA A CA 1
ATOM 603 C C . ALA A 1 74 ? 4.530 2.953 5.602 1.00 90.75 74 ALA A C 1
ATOM 605 O O . ALA A 1 74 ? 4.595 2.029 4.793 1.00 90.75 74 ALA A O 1
ATOM 606 N N . ASP A 1 75 ? 5.489 3.164 6.511 1.00 88.81 75 ASP A N 1
ATOM 607 C CA . ASP A 1 75 ? 6.718 2.362 6.613 1.00 88.81 75 ASP A CA 1
ATOM 608 C C . ASP A 1 75 ? 6.440 0.878 6.923 1.00 88.81 75 ASP A C 1
ATOM 610 O O . ASP A 1 75 ? 7.050 -0.019 6.337 1.00 88.81 75 ASP A O 1
ATOM 614 N N . PHE A 1 76 ? 5.477 0.593 7.807 1.00 91.00 76 PHE A N 1
ATOM 615 C CA . PHE A 1 76 ? 5.091 -0.775 8.160 1.00 91.00 76 PHE A CA 1
ATOM 616 C C . PHE A 1 76 ? 4.589 -1.558 6.946 1.00 91.00 76 PHE A C 1
ATOM 618 O O . PHE A 1 76 ? 4.947 -2.723 6.759 1.00 91.00 76 PHE A O 1
ATOM 625 N N . PHE A 1 77 ? 3.755 -0.917 6.125 1.00 90.75 77 PHE A N 1
ATOM 626 C CA . PHE A 1 77 ? 3.146 -1.526 4.946 1.00 90.75 77 PHE A CA 1
ATOM 627 C C . PHE A 1 77 ? 3.947 -1.323 3.658 1.00 90.75 77 PHE A C 1
ATOM 629 O O . PHE A 1 77 ? 3.503 -1.805 2.615 1.00 90.75 77 PHE A O 1
ATOM 636 N N . GLU A 1 78 ? 5.117 -0.682 3.738 1.00 87.75 78 GLU A N 1
ATOM 637 C CA . GLU A 1 78 ? 5.988 -0.376 2.596 1.00 87.75 78 GLU A CA 1
ATOM 638 C C . GLU A 1 78 ? 5.247 0.420 1.504 1.00 87.75 78 GLU A C 1
ATOM 640 O O . GLU A 1 78 ? 5.323 0.117 0.311 1.00 87.75 78 GLU A O 1
ATOM 645 N N . VAL A 1 79 ? 4.485 1.428 1.931 1.00 87.00 79 VAL A N 1
ATOM 646 C CA . VAL A 1 79 ? 3.770 2.386 1.077 1.00 87.00 79 VAL A CA 1
ATOM 647 C C . VAL A 1 79 ? 4.104 3.812 1.514 1.00 87.00 79 VAL A C 1
ATOM 649 O O . VAL A 1 79 ? 4.701 4.034 2.561 1.00 87.00 79 VAL A O 1
ATOM 652 N N . SER A 1 80 ? 3.702 4.804 0.731 1.00 87.38 80 SER A N 1
ATOM 653 C CA . SER A 1 80 ? 3.808 6.217 1.082 1.00 87.38 80 SER A CA 1
ATOM 654 C C . SER A 1 80 ? 2.582 6.700 1.862 1.00 87.38 80 SER A C 1
ATOM 656 O O . SER A 1 80 ? 1.475 6.172 1.727 1.00 87.38 80 SER A O 1
ATOM 658 N N . VAL A 1 81 ? 2.752 7.766 2.651 1.00 91.62 81 VAL A N 1
ATOM 659 C CA . VAL A 1 81 ? 1.610 8.469 3.264 1.00 91.62 81 VAL A CA 1
ATOM 660 C C . VAL A 1 81 ? 0.682 9.021 2.178 1.00 91.62 81 VAL A C 1
ATOM 662 O O . VAL A 1 81 ? -0.529 8.916 2.323 1.00 91.62 81 VAL A O 1
ATOM 665 N N . ALA A 1 82 ? 1.243 9.505 1.065 1.00 88.62 82 ALA A N 1
ATOM 666 C CA . ALA A 1 82 ? 0.502 9.990 -0.097 1.00 88.62 82 ALA A CA 1
ATOM 667 C C . ALA A 1 82 ? -0.417 8.912 -0.703 1.00 88.62 82 ALA A C 1
ATOM 669 O O . ALA A 1 82 ? -1.570 9.189 -1.037 1.00 88.62 82 ALA A O 1
ATOM 670 N N . TYR A 1 83 ? 0.043 7.658 -0.771 1.00 89.81 83 TYR A N 1
ATOM 671 C CA . TYR A 1 83 ? -0.822 6.532 -1.112 1.00 89.81 83 TYR A CA 1
ATOM 672 C C . TYR A 1 83 ? -1.937 6.371 -0.078 1.00 89.81 83 TYR A C 1
ATOM 674 O O . TYR A 1 83 ? -3.103 6.286 -0.442 1.00 89.81 83 TYR A O 1
ATOM 682 N N . LEU A 1 84 ? -1.643 6.359 1.221 1.00 93.00 84 LEU A N 1
ATOM 683 C CA . LEU A 1 84 ? -2.700 6.189 2.222 1.00 93.00 84 LEU A CA 1
ATOM 684 C C . LEU A 1 84 ? -3.726 7.339 2.204 1.00 93.00 84 LEU A C 1
ATOM 686 O O . LEU A 1 84 ? -4.905 7.090 2.424 1.00 93.00 84 LEU A O 1
ATOM 690 N N . THR A 1 85 ? -3.326 8.574 1.898 1.00 92.19 85 THR A N 1
ATOM 691 C CA . THR A 1 85 ? -4.220 9.748 1.887 1.00 92.19 85 THR A CA 1
ATOM 692 C C . THR A 1 85 ? -4.905 10.018 0.546 1.00 92.19 85 THR A C 1
ATOM 694 O O . THR A 1 85 ? -5.757 10.907 0.480 1.00 92.19 85 THR A O 1
ATOM 697 N N . GLY A 1 86 ? -4.574 9.269 -0.511 1.00 88.25 86 GLY A N 1
ATOM 698 C CA . GLY A 1 86 ? -5.166 9.452 -1.840 1.00 88.25 86 GLY A CA 1
ATOM 699 C C . GLY A 1 86 ? -4.521 10.543 -2.693 1.00 88.25 86 GLY A C 1
ATOM 700 O O . GLY A 1 86 ? -5.139 11.011 -3.640 1.00 88.25 86 GLY A O 1
ATOM 701 N N . GLU A 1 87 ? -3.305 10.974 -2.361 1.00 86.50 87 GLU A N 1
ATOM 702 C CA . GLU A 1 87 ? -2.530 11.925 -3.172 1.00 86.50 87 GLU A CA 1
ATOM 703 C C . GLU A 1 87 ? -1.890 11.267 -4.401 1.00 86.50 87 GLU A C 1
ATOM 705 O O . GLU A 1 87 ? -1.618 11.950 -5.382 1.00 86.50 87 GLU A O 1
ATOM 710 N N . THR A 1 88 ? -1.692 9.947 -4.366 1.00 80.25 88 THR A N 1
ATOM 711 C CA . THR A 1 88 ? -1.262 9.136 -5.513 1.00 80.25 88 THR A CA 1
ATOM 712 C C . THR A 1 88 ? -1.921 7.760 -5.461 1.00 80.25 88 THR A C 1
ATOM 714 O O . THR A 1 88 ? -2.170 7.235 -4.377 1.00 80.25 88 THR A O 1
ATOM 717 N N . ASP A 1 89 ? -2.219 7.155 -6.611 1.00 78.94 89 ASP A N 1
ATOM 718 C CA . ASP A 1 89 ? -2.710 5.769 -6.698 1.00 78.94 89 ASP A CA 1
ATOM 719 C C . ASP A 1 89 ? -1.579 4.731 -6.646 1.00 78.94 89 ASP A C 1
ATOM 721 O O . ASP A 1 89 ? -1.838 3.532 -6.500 1.00 78.94 89 ASP A O 1
ATOM 725 N N . PHE A 1 90 ? -0.329 5.186 -6.724 1.00 69.69 90 PHE A N 1
ATOM 726 C CA . PHE A 1 90 ? 0.858 4.347 -6.660 1.00 69.69 90 PHE A CA 1
ATOM 727 C C . PHE A 1 90 ? 1.342 4.189 -5.222 1.00 69.69 90 PHE A C 1
ATOM 729 O O . PHE A 1 90 ? 1.131 5.059 -4.384 1.00 69.69 90 PHE A O 1
ATOM 736 N N . ILE A 1 91 ? 2.014 3.079 -4.915 1.00 68.00 91 ILE A N 1
ATOM 737 C CA . ILE A 1 91 ? 2.521 2.829 -3.558 1.00 68.00 91 ILE A CA 1
ATOM 738 C C . ILE A 1 91 ? 3.529 3.894 -3.114 1.00 68.00 91 ILE A C 1
ATOM 740 O O . ILE A 1 91 ? 3.545 4.237 -1.937 1.00 68.00 91 ILE A O 1
ATOM 744 N N . ASP A 1 92 ? 4.295 4.478 -4.036 1.00 67.62 92 ASP A N 1
ATOM 745 C CA . ASP A 1 92 ? 5.086 5.693 -3.828 1.00 67.62 92 ASP A CA 1
ATOM 746 C C . ASP A 1 92 ? 5.226 6.492 -5.144 1.00 67.62 92 ASP A C 1
ATOM 748 O O . ASP A 1 92 ? 4.872 6.013 -6.228 1.00 67.62 92 ASP A O 1
ATOM 752 N N . PHE A 1 93 ? 5.748 7.718 -5.042 1.00 68.56 93 PHE A N 1
ATOM 753 C CA . PHE A 1 93 ? 5.970 8.600 -6.193 1.00 68.56 93 PHE A CA 1
ATOM 754 C C . PHE A 1 93 ? 7.049 8.086 -7.162 1.00 68.56 93 PHE A C 1
ATOM 756 O O . PHE A 1 93 ? 7.045 8.470 -8.333 1.00 68.56 93 PHE A O 1
ATOM 763 N N . ASP A 1 94 ? 7.952 7.202 -6.724 1.00 72.06 94 ASP A N 1
ATOM 764 C CA . ASP A 1 94 ? 8.954 6.598 -7.604 1.00 72.06 94 ASP A CA 1
ATOM 765 C C . ASP A 1 94 ? 8.299 5.577 -8.540 1.00 72.06 94 ASP A C 1
ATOM 767 O O . ASP A 1 94 ? 8.627 5.541 -9.729 1.00 72.06 94 ASP A O 1
ATOM 771 N N . TYR A 1 95 ? 7.328 4.792 -8.059 1.00 71.19 95 TYR A N 1
ATOM 772 C CA . TYR A 1 95 ? 6.521 3.912 -8.909 1.00 71.19 95 TYR A CA 1
ATOM 773 C C . TYR A 1 95 ? 5.658 4.703 -9.887 1.00 71.19 95 TYR A C 1
ATOM 775 O O . TYR A 1 95 ? 5.583 4.316 -11.052 1.00 71.19 95 TYR A O 1
ATOM 783 N N . GLU A 1 96 ? 5.055 5.812 -9.457 1.00 74.50 96 GLU A N 1
ATOM 784 C CA . GLU A 1 96 ? 4.282 6.696 -10.339 1.00 74.50 96 GLU A CA 1
ATOM 785 C C . GLU A 1 96 ? 5.149 7.269 -11.462 1.00 74.50 96 GLU A C 1
ATOM 787 O O . GLU A 1 96 ? 4.823 7.152 -12.649 1.00 74.50 96 GLU A O 1
ATOM 792 N N . LYS A 1 97 ? 6.302 7.837 -11.093 1.00 80.50 97 LYS A N 1
ATOM 793 C CA . LYS A 1 97 ? 7.252 8.409 -12.045 1.00 80.50 97 LYS A CA 1
ATOM 794 C C . LYS A 1 97 ? 7.804 7.344 -12.987 1.00 80.50 97 LYS A C 1
ATOM 796 O O . LYS A 1 97 ? 7.870 7.573 -14.191 1.00 80.50 97 LYS A O 1
ATOM 801 N N . THR A 1 98 ? 8.154 6.169 -12.464 1.00 83.00 98 THR A N 1
ATOM 802 C CA . THR A 1 98 ? 8.666 5.054 -13.270 1.00 83.00 98 THR A CA 1
ATOM 803 C C . THR A 1 98 ? 7.593 4.546 -14.227 1.00 83.00 98 THR A C 1
ATOM 805 O O . THR A 1 98 ? 7.856 4.445 -15.420 1.00 83.00 98 THR A O 1
ATOM 808 N N . SER A 1 99 ? 6.371 4.305 -13.743 1.00 83.31 99 SER A N 1
ATOM 809 C CA . SER A 1 99 ? 5.228 3.881 -14.563 1.00 83.31 99 SER A CA 1
ATOM 810 C C . SER A 1 99 ? 4.951 4.864 -15.690 1.00 83.31 99 SER A C 1
ATOM 812 O O . SER A 1 99 ? 4.751 4.443 -16.828 1.00 83.31 99 SER A O 1
ATOM 814 N N . SER A 1 100 ? 4.989 6.162 -15.395 1.00 85.69 100 SER A N 1
ATOM 815 C CA . SER A 1 100 ? 4.788 7.216 -16.391 1.00 85.69 100 SER A CA 1
ATOM 816 C C . SER A 1 100 ? 5.932 7.284 -17.407 1.00 85.69 100 SER A C 1
ATOM 818 O O . SER A 1 100 ? 5.696 7.575 -18.575 1.00 85.69 100 SER A O 1
ATOM 820 N N . PHE A 1 101 ? 7.166 6.994 -16.984 1.00 84.62 101 PHE A N 1
ATOM 821 C CA . PHE A 1 101 ? 8.353 7.068 -17.835 1.00 84.62 101 PHE A CA 1
ATOM 822 C C . PHE A 1 101 ? 8.503 5.868 -18.782 1.00 84.62 101 PHE A C 1
ATOM 824 O O . PHE A 1 101 ? 8.832 6.059 -19.950 1.00 84.62 101 PHE A O 1
ATOM 831 N N . ILE A 1 102 ? 8.263 4.638 -18.308 1.00 88.25 102 ILE A N 1
ATOM 832 C CA . ILE A 1 102 ? 8.490 3.408 -19.098 1.00 88.25 102 ILE A CA 1
ATOM 833 C C . ILE A 1 102 ? 7.203 2.719 -19.574 1.00 88.25 102 ILE A C 1
ATOM 835 O O . ILE A 1 102 ? 7.274 1.723 -20.292 1.00 88.25 102 ILE A O 1
ATOM 839 N N . GLY A 1 103 ? 6.027 3.208 -19.166 1.00 87.38 103 GLY A N 1
ATOM 840 C CA . GLY A 1 103 ? 4.723 2.675 -19.581 1.00 87.38 103 GLY A CA 1
ATOM 841 C C . GLY A 1 103 ? 4.352 1.314 -18.977 1.00 87.38 103 GLY A C 1
ATOM 842 O O . GLY A 1 103 ? 3.418 0.666 -19.451 1.00 87.38 103 GLY A O 1
ATOM 843 N N . LEU A 1 104 ? 5.069 0.853 -17.948 1.00 87.00 104 LEU A N 1
ATOM 844 C CA . LEU A 1 104 ? 4.775 -0.397 -17.243 1.00 87.00 104 LEU A CA 1
ATOM 845 C C . LEU A 1 104 ? 3.931 -0.137 -15.998 1.00 87.00 104 LEU A C 1
ATOM 847 O O . LEU A 1 104 ? 4.185 0.810 -15.266 1.00 87.00 104 LEU A O 1
ATOM 851 N N . ASN A 1 105 ? 2.968 -1.016 -15.713 1.00 84.62 105 ASN A N 1
ATOM 852 C CA . ASN A 1 105 ? 2.172 -0.923 -14.489 1.00 84.62 105 ASN A CA 1
ATOM 853 C C . ASN A 1 105 ? 2.997 -1.236 -13.222 1.00 84.62 105 ASN A C 1
ATOM 855 O O . ASN A 1 105 ? 4.069 -1.846 -13.280 1.00 84.62 105 ASN A O 1
ATOM 859 N N . GLN A 1 106 ? 2.462 -0.856 -12.059 1.00 79.44 106 GLN A N 1
ATOM 860 C CA . GLN A 1 106 ? 3.140 -0.999 -10.768 1.00 79.44 106 GLN A CA 1
ATOM 861 C C . GLN A 1 106 ? 3.559 -2.443 -10.448 1.00 79.44 106 GLN A C 1
ATOM 863 O O . GLN A 1 106 ? 4.666 -2.655 -9.956 1.00 79.44 106 GLN A O 1
ATOM 868 N N . ASP A 1 107 ? 2.716 -3.437 -10.740 1.00 78.31 107 ASP A N 1
ATOM 869 C CA . ASP A 1 107 ? 3.034 -4.844 -10.465 1.00 78.31 107 ASP A CA 1
ATOM 870 C C . ASP A 1 107 ? 4.232 -5.322 -11.297 1.00 78.31 107 ASP A C 1
ATOM 872 O O . ASP A 1 107 ? 5.107 -6.029 -10.793 1.00 78.31 107 ASP A O 1
ATOM 876 N N . SER A 1 108 ? 4.325 -4.866 -12.550 1.00 82.94 108 SER A N 1
ATOM 877 C CA . SER A 1 108 ? 5.460 -5.147 -13.434 1.00 82.94 108 SER A CA 1
ATOM 878 C C . SER A 1 108 ? 6.738 -4.475 -12.934 1.00 82.94 108 SER A C 1
ATOM 880 O O . SER A 1 108 ? 7.788 -5.114 -12.886 1.00 82.94 108 SER A O 1
ATOM 882 N N . ILE A 1 109 ? 6.660 -3.213 -12.499 1.00 83.12 109 ILE A N 1
ATOM 883 C CA . ILE A 1 109 ? 7.806 -2.490 -11.923 1.00 83.12 109 ILE A CA 1
ATOM 884 C C . ILE A 1 109 ? 8.267 -3.162 -10.629 1.00 83.12 109 ILE A C 1
ATOM 886 O O . ILE A 1 109 ? 9.465 -3.321 -10.417 1.00 83.12 109 ILE A O 1
ATOM 890 N N . LYS A 1 110 ? 7.337 -3.615 -9.781 1.00 76.94 110 LYS A N 1
ATOM 891 C CA . LYS A 1 110 ? 7.662 -4.339 -8.549 1.00 76.94 110 LYS A CA 1
ATOM 892 C C . LYS A 1 110 ? 8.399 -5.643 -8.852 1.00 76.94 110 LYS A C 1
ATOM 894 O O . LYS A 1 110 ? 9.404 -5.926 -8.204 1.00 76.94 110 LYS A O 1
ATOM 899 N N . ALA A 1 111 ? 7.951 -6.399 -9.855 1.00 77.75 111 ALA A N 1
ATOM 900 C CA . ALA A 1 111 ? 8.641 -7.606 -10.305 1.00 77.75 111 ALA A CA 1
ATOM 901 C C . ALA A 1 111 ? 10.047 -7.295 -10.853 1.00 77.75 111 ALA A C 1
ATOM 903 O O . ALA A 1 111 ? 11.012 -7.948 -10.465 1.00 77.75 111 ALA A O 1
ATOM 904 N N . LEU A 1 112 ? 10.194 -6.257 -11.685 1.00 79.25 112 LEU A N 1
ATOM 905 C CA . LEU A 1 112 ? 11.501 -5.824 -12.193 1.00 79.25 112 LEU A CA 1
ATOM 906 C C . LEU A 1 112 ? 12.431 -5.366 -11.068 1.00 79.25 112 LEU A C 1
ATOM 908 O O . LEU A 1 112 ? 13.598 -5.742 -11.057 1.00 79.25 112 LEU A O 1
ATOM 912 N N . ARG A 1 113 ? 11.921 -4.620 -10.083 1.00 75.81 113 ARG A N 1
ATOM 913 C CA . ARG A 1 113 ? 12.688 -4.201 -8.905 1.00 75.81 113 ARG A CA 1
ATOM 914 C C . ARG A 1 113 ? 13.107 -5.396 -8.057 1.00 75.81 113 ARG A C 1
ATOM 916 O O . ARG A 1 113 ? 14.213 -5.389 -7.539 1.00 75.81 113 ARG A O 1
ATOM 923 N N . GLN A 1 114 ? 12.275 -6.428 -7.924 1.00 72.50 114 GLN A N 1
ATOM 924 C CA . GLN A 1 114 ? 12.671 -7.669 -7.248 1.00 72.50 114 GLN A CA 1
ATOM 925 C C . GLN A 1 114 ? 13.788 -8.403 -7.995 1.00 72.50 114 GLN A C 1
ATOM 927 O O . GLN A 1 114 ? 14.674 -8.949 -7.345 1.00 72.50 114 GLN A O 1
ATOM 932 N N . ILE A 1 115 ? 13.768 -8.392 -9.332 1.00 70.88 115 ILE A N 1
ATOM 933 C CA . ILE A 1 115 ? 14.834 -8.969 -10.165 1.00 70.88 115 ILE A CA 1
ATOM 934 C C . ILE A 1 115 ? 16.115 -8.125 -10.072 1.00 70.88 115 ILE A C 1
ATOM 936 O O . ILE A 1 115 ? 17.197 -8.681 -9.959 1.00 70.88 115 ILE A O 1
ATOM 940 N N . ALA A 1 116 ? 16.012 -6.795 -10.082 1.00 70.25 116 ALA A N 1
ATOM 941 C CA . ALA A 1 116 ? 17.165 -5.893 -10.029 1.00 70.25 116 ALA A CA 1
ATOM 942 C C . ALA A 1 116 ? 17.785 -5.780 -8.616 1.00 70.25 116 ALA A C 1
ATOM 944 O O . ALA A 1 116 ? 19.000 -5.761 -8.448 1.00 70.25 116 ALA A O 1
ATOM 945 N N . ASN A 1 117 ? 16.961 -5.749 -7.564 1.00 62.97 117 ASN A N 1
ATOM 946 C CA . ASN A 1 117 ? 17.409 -5.592 -6.172 1.00 62.97 117 ASN A CA 1
ATOM 947 C C . ASN A 1 117 ? 17.368 -6.893 -5.349 1.00 62.97 117 ASN A C 1
ATOM 949 O O . ASN A 1 117 ? 17.506 -6.825 -4.133 1.00 62.97 117 ASN A O 1
ATOM 953 N N . PHE A 1 118 ? 17.153 -8.055 -5.976 1.00 59.25 118 PHE A N 1
ATOM 954 C CA . PHE A 1 118 ? 17.265 -9.405 -5.393 1.00 59.25 118 PHE A CA 1
ATOM 955 C C . PHE A 1 118 ? 16.734 -9.607 -3.954 1.00 59.25 118 PHE A C 1
ATOM 957 O O . PHE A 1 118 ? 17.264 -10.404 -3.189 1.00 59.25 118 PHE A O 1
ATOM 964 N N . ASN A 1 119 ? 15.606 -8.981 -3.604 1.00 47.88 119 ASN A N 1
ATOM 965 C CA . ASN A 1 119 ? 14.846 -9.281 -2.378 1.00 47.88 119 ASN A CA 1
ATOM 966 C C . ASN A 1 119 ? 13.700 -10.275 -2.651 1.00 47.88 119 ASN A C 1
ATOM 968 O O . ASN A 1 119 ? 12.601 -10.148 -2.108 1.00 47.88 119 ASN A O 1
ATOM 972 N N . ALA A 1 120 ? 13.911 -11.247 -3.544 1.00 42.94 120 ALA A N 1
ATOM 973 C CA . ALA A 1 120 ? 12.942 -12.312 -3.776 1.00 42.94 120 ALA A CA 1
ATOM 974 C C . ALA A 1 120 ? 13.025 -13.322 -2.613 1.00 42.94 120 ALA A C 1
ATOM 976 O O . ALA A 1 120 ? 14.080 -13.929 -2.427 1.00 42.94 120 ALA A O 1
ATOM 977 N N . PRO A 1 121 ? 11.945 -13.558 -1.846 1.00 41.66 121 PRO A N 1
ATOM 978 C CA . PRO A 1 121 ? 12.013 -14.329 -0.600 1.00 41.66 121 PRO A CA 1
ATOM 979 C C . PRO A 1 121 ? 12.426 -15.809 -0.745 1.00 41.66 121 PRO A C 1
ATOM 981 O O . PRO A 1 121 ? 12.593 -16.477 0.272 1.00 41.66 121 PRO A O 1
ATOM 984 N N . HIS A 1 122 ? 12.617 -16.349 -1.960 1.00 41.41 122 HIS A N 1
ATOM 985 C CA . HIS A 1 122 ? 12.787 -17.796 -2.176 1.00 41.41 122 HIS A CA 1
ATOM 986 C C . HIS A 1 122 ? 13.769 -18.227 -3.288 1.00 41.41 122 HIS A C 1
ATOM 988 O O . HIS A 1 122 ? 13.597 -19.317 -3.834 1.00 41.41 122 HIS A O 1
ATOM 994 N N . SER A 1 123 ? 14.797 -17.450 -3.659 1.00 45.44 123 SER A N 1
ATOM 995 C CA . SER A 1 123 ? 15.809 -17.961 -4.609 1.00 45.44 123 SER A CA 1
ATOM 996 C C . SER A 1 123 ? 17.241 -17.877 -4.091 1.00 45.44 123 SER A C 1
ATOM 998 O O . SER A 1 123 ? 17.901 -16.849 -4.187 1.00 45.44 123 SER A O 1
ATOM 1000 N N . ASN A 1 124 ? 17.755 -19.022 -3.651 1.00 46.09 124 ASN A N 1
ATOM 1001 C CA . ASN A 1 124 ? 19.142 -19.246 -3.234 1.00 46.09 124 ASN A CA 1
ATOM 1002 C C . ASN A 1 124 ? 20.133 -19.204 -4.421 1.00 46.09 124 ASN A C 1
ATOM 1004 O O . ASN A 1 124 ? 21.324 -19.412 -4.235 1.00 46.09 124 ASN A O 1
ATOM 1008 N N . ALA A 1 125 ? 19.639 -19.013 -5.650 1.00 47.38 125 ALA A N 1
ATOM 1009 C CA . ALA A 1 125 ? 20.386 -19.244 -6.886 1.00 47.38 125 ALA A CA 1
ATOM 1010 C C . ALA A 1 125 ? 21.297 -18.079 -7.318 1.00 47.38 125 ALA A C 1
ATOM 1012 O O . ALA A 1 125 ? 22.134 -18.285 -8.186 1.00 47.38 125 ALA A O 1
ATOM 1013 N N . TRP A 1 126 ? 21.150 -16.882 -6.736 1.00 48.91 126 TRP A N 1
ATOM 1014 C CA . TRP A 1 126 ? 21.851 -15.668 -7.188 1.00 48.91 126 TRP A CA 1
ATOM 1015 C C . TRP A 1 126 ? 22.164 -14.733 -6.006 1.00 48.91 126 TRP A C 1
ATOM 1017 O O . TRP A 1 126 ? 21.640 -13.630 -5.899 1.00 48.91 126 TRP A O 1
ATOM 1027 N N . GLN A 1 127 ? 22.985 -15.207 -5.064 1.00 49.50 127 GLN A N 1
ATOM 1028 C CA . GLN A 1 127 ? 23.293 -14.518 -3.798 1.00 49.50 127 GLN A CA 1
ATOM 1029 C C . GLN A 1 127 ? 24.366 -13.413 -3.889 1.00 49.50 127 GLN A C 1
ATOM 1031 O O . GLN A 1 127 ? 24.853 -12.968 -2.853 1.00 49.50 127 GLN A O 1
ATOM 1036 N N . ILE A 1 128 ? 24.731 -12.935 -5.084 1.00 52.69 128 ILE A N 1
ATOM 1037 C CA . ILE A 1 128 ? 25.725 -11.857 -5.239 1.00 52.69 128 ILE A CA 1
ATOM 1038 C C . ILE A 1 128 ? 25.049 -10.611 -5.841 1.00 52.69 128 ILE A C 1
ATOM 1040 O O . ILE A 1 128 ? 24.865 -10.524 -7.062 1.00 52.69 128 ILE A O 1
ATOM 1044 N N . PRO A 1 129 ? 24.650 -9.633 -5.003 1.00 51.84 129 PRO A N 1
ATOM 1045 C CA . PRO A 1 129 ? 24.266 -8.302 -5.461 1.00 51.84 129 PRO A CA 1
ATOM 1046 C C . PRO A 1 129 ? 25.425 -7.677 -6.255 1.00 51.84 129 PRO A C 1
ATOM 1048 O O . PRO A 1 129 ? 26.523 -7.527 -5.729 1.00 51.84 129 PRO A O 1
ATOM 1051 N N . GLY A 1 130 ? 25.198 -7.349 -7.530 1.00 55.62 130 GLY A N 1
ATOM 1052 C CA . GLY A 1 130 ? 26.225 -6.819 -8.442 1.00 55.62 130 GLY A CA 1
ATOM 1053 C C . GLY A 1 130 ? 26.218 -7.520 -9.799 1.00 55.62 130 GLY A C 1
ATOM 1054 O O . GLY A 1 130 ? 25.853 -6.911 -10.801 1.00 55.62 130 GLY A O 1
ATOM 1055 N N . GLU A 1 131 ? 26.497 -8.824 -9.820 1.00 60.91 131 GLU A N 1
ATOM 1056 C CA . GLU A 1 131 ? 26.504 -9.633 -11.052 1.00 60.91 131 GLU A CA 1
ATOM 1057 C C . GLU A 1 131 ? 25.111 -9.721 -11.686 1.00 60.91 131 GLU A C 1
ATOM 1059 O O . GLU A 1 131 ? 24.956 -9.678 -12.902 1.00 60.91 131 GLU A O 1
ATOM 1064 N N . SER A 1 132 ? 24.070 -9.763 -10.856 1.00 62.72 132 SER A N 1
ATOM 1065 C CA . SER A 1 132 ? 22.679 -9.843 -11.306 1.00 62.72 132 SER A CA 1
ATOM 1066 C C . SER A 1 132 ? 22.225 -8.621 -12.106 1.00 62.72 132 SER A C 1
ATOM 1068 O O . SER A 1 132 ? 21.565 -8.756 -13.136 1.00 62.72 132 SER A O 1
ATOM 1070 N N . ASN A 1 133 ? 22.609 -7.424 -11.656 1.00 72.50 133 ASN A N 1
ATOM 1071 C CA . ASN A 1 133 ? 22.308 -6.186 -12.370 1.00 72.50 133 ASN A CA 1
ATOM 1072 C C . ASN A 1 133 ? 23.125 -6.080 -13.648 1.00 72.50 133 ASN A C 1
ATOM 1074 O O . ASN A 1 133 ? 22.608 -5.624 -14.660 1.00 72.50 133 ASN A O 1
ATOM 1078 N N . GLU A 1 134 ? 24.372 -6.546 -13.636 1.00 76.25 134 GLU A N 1
ATOM 1079 C CA . GLU A 1 134 ? 25.190 -6.607 -14.841 1.00 76.25 134 GLU A CA 1
ATOM 1080 C C . GLU A 1 134 ? 24.597 -7.566 -15.883 1.00 76.25 134 GLU A C 1
ATOM 1082 O O . GLU A 1 134 ? 24.476 -7.204 -17.053 1.00 76.25 134 GLU A O 1
ATOM 1087 N N . VAL A 1 135 ? 24.167 -8.761 -15.469 1.00 76.06 135 VAL A N 1
ATOM 1088 C CA . VAL A 1 135 ? 23.501 -9.737 -16.342 1.00 76.06 135 VAL A CA 1
ATOM 1089 C C . VAL A 1 135 ? 22.187 -9.177 -16.876 1.00 76.06 135 VAL A C 1
ATOM 1091 O O . VAL A 1 135 ? 21.945 -9.254 -18.080 1.00 76.06 135 VAL A O 1
ATOM 1094 N N . LEU A 1 136 ? 21.358 -8.575 -16.018 1.00 79.00 136 LEU A N 1
ATOM 1095 C CA . LEU A 1 136 ? 20.108 -7.952 -16.444 1.00 79.00 136 LEU A CA 1
ATOM 1096 C C . LEU A 1 136 ? 20.374 -6.809 -17.429 1.00 79.00 136 LEU A C 1
ATOM 1098 O O . LEU A 1 136 ? 19.739 -6.773 -18.477 1.00 79.00 136 LEU A O 1
ATOM 1102 N N . ASN A 1 137 ? 21.350 -5.941 -17.150 1.00 84.06 137 ASN A N 1
ATOM 1103 C CA . ASN A 1 137 ? 21.754 -4.853 -18.041 1.00 84.06 137 ASN A CA 1
ATOM 1104 C C . ASN A 1 137 ? 22.229 -5.386 -19.394 1.00 84.06 137 ASN A C 1
ATOM 1106 O O . ASN A 1 137 ? 21.760 -4.908 -20.424 1.00 84.06 137 ASN A O 1
ATOM 1110 N N . LYS A 1 138 ? 23.097 -6.406 -19.421 1.00 86.50 138 LYS A N 1
ATOM 1111 C CA . LYS A 1 138 ? 23.545 -7.052 -20.667 1.00 86.50 138 LYS A CA 1
ATOM 1112 C C . LYS A 1 138 ? 22.378 -7.676 -21.427 1.00 86.50 138 LYS A C 1
ATOM 1114 O O . LYS A 1 138 ? 22.322 -7.573 -22.646 1.00 86.50 138 LYS A O 1
ATOM 1119 N N . PHE A 1 139 ? 21.438 -8.297 -20.718 1.00 84.62 139 PHE A N 1
ATOM 1120 C CA . PHE A 1 139 ? 20.277 -8.932 -21.327 1.00 84.62 139 PHE A CA 1
ATOM 1121 C C . PHE A 1 139 ? 19.322 -7.911 -21.952 1.00 84.62 139 PHE A C 1
ATOM 1123 O O . PHE A 1 139 ? 18.979 -8.056 -23.120 1.00 84.62 139 PHE A O 1
ATOM 1130 N N . VAL A 1 140 ? 18.920 -6.865 -21.222 1.00 85.62 140 VAL A N 1
ATOM 1131 C CA . VAL A 1 140 ? 17.948 -5.878 -21.732 1.00 85.62 140 VAL A CA 1
ATOM 1132 C C . VAL A 1 140 ? 18.539 -4.930 -22.774 1.00 85.62 140 VAL A C 1
ATOM 1134 O O . VAL A 1 140 ? 17.792 -4.383 -23.581 1.00 85.62 140 VAL A O 1
ATOM 1137 N N . THR A 1 141 ? 19.863 -4.742 -22.782 1.00 87.69 141 THR A N 1
ATOM 1138 C CA . THR A 1 141 ? 20.558 -3.938 -23.805 1.00 87.69 141 THR A CA 1
ATOM 1139 C C . THR A 1 141 ? 21.036 -4.758 -25.004 1.00 87.69 141 THR A C 1
ATOM 1141 O O . THR A 1 141 ? 21.512 -4.179 -25.979 1.00 87.69 141 THR A O 1
ATOM 1144 N N . ALA A 1 142 ? 20.892 -6.089 -24.985 1.00 90.50 142 ALA A N 1
ATOM 1145 C CA . ALA A 1 142 ? 21.214 -6.920 -26.138 1.00 90.50 142 ALA A CA 1
ATOM 1146 C C . ALA A 1 142 ? 20.320 -6.555 -27.334 1.00 90.50 142 ALA A C 1
ATOM 1148 O O . ALA A 1 142 ? 19.099 -6.468 -27.203 1.00 90.50 142 ALA A O 1
ATOM 1149 N N . ASN A 1 143 ? 20.910 -6.423 -28.526 1.00 85.38 143 ASN A N 1
ATOM 1150 C CA . ASN A 1 143 ? 20.176 -6.093 -29.758 1.00 85.38 143 ASN A CA 1
ATOM 1151 C C . ASN A 1 143 ? 19.000 -7.054 -30.020 1.00 85.38 143 ASN A C 1
ATOM 1153 O O . ASN A 1 143 ? 17.935 -6.641 -30.480 1.00 85.38 143 ASN A O 1
ATOM 1157 N N . ASP A 1 144 ? 19.171 -8.330 -29.670 1.00 85.94 144 ASP A N 1
ATOM 1158 C CA . ASP A 1 144 ? 18.156 -9.368 -29.854 1.00 85.94 144 ASP A CA 1
ATOM 1159 C C . ASP A 1 14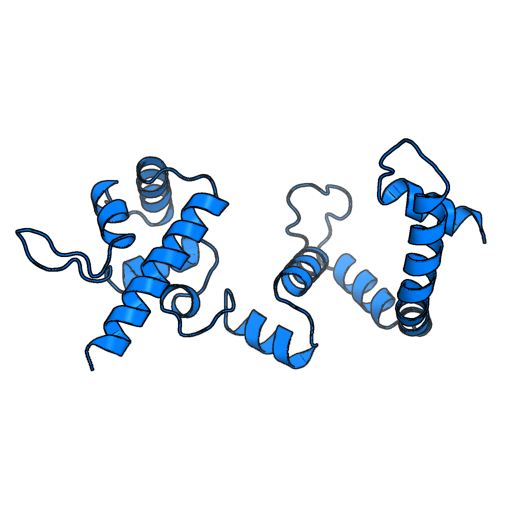4 ? 17.000 -9.291 -28.856 1.00 85.94 144 ASP A C 1
ATOM 1161 O O . ASP A 1 144 ? 15.931 -9.847 -29.117 1.00 85.94 144 ASP A O 1
ATOM 1165 N N . PHE A 1 145 ? 17.166 -8.584 -27.735 1.00 83.06 145 PHE A N 1
ATOM 1166 C CA . PHE A 1 145 ? 16.116 -8.447 -26.730 1.00 83.06 145 PHE A CA 1
ATOM 1167 C C . PHE A 1 145 ? 14.883 -7.753 -27.310 1.00 83.06 145 PHE A C 1
ATOM 1169 O O . PHE A 1 145 ? 13.761 -8.225 -27.131 1.00 83.06 145 PHE A O 1
ATOM 1176 N N . PHE A 1 146 ? 15.078 -6.693 -28.094 1.00 80.56 146 PHE A N 1
ATOM 1177 C CA . PHE A 1 146 ? 13.978 -6.005 -28.767 1.00 80.56 146 PHE A CA 1
ATOM 1178 C C . PHE A 1 146 ? 13.194 -6.948 -29.694 1.00 80.56 146 PHE A C 1
ATOM 1180 O O . PHE A 1 146 ? 11.965 -7.035 -29.617 1.00 80.56 146 PHE A O 1
ATOM 1187 N N . TYR A 1 147 ? 13.901 -7.721 -30.522 1.00 82.69 147 TYR A N 1
ATOM 1188 C CA . TYR A 1 147 ? 13.283 -8.686 -31.434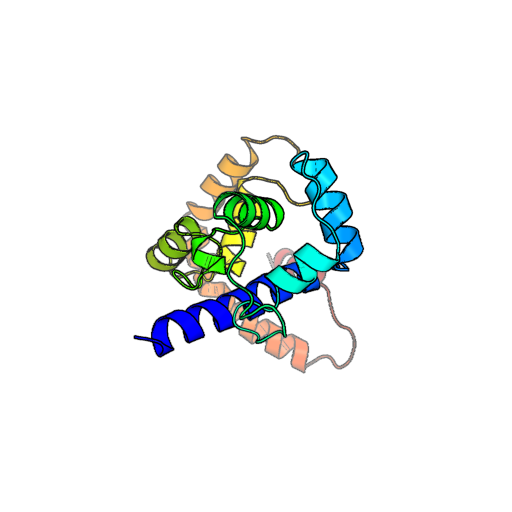 1.00 82.69 147 TYR A CA 1
ATOM 1189 C C . TYR A 1 147 ? 12.605 -9.842 -30.695 1.00 82.69 147 TYR A C 1
ATOM 1191 O O . TYR A 1 147 ? 11.556 -10.325 -31.131 1.00 82.69 147 TYR A O 1
ATOM 1199 N N . LEU A 1 148 ? 13.169 -10.275 -29.565 1.00 81.88 148 LEU A N 1
ATOM 1200 C CA . LEU A 1 148 ? 12.540 -11.242 -28.675 1.00 81.88 148 LEU A CA 1
ATOM 1201 C C . LEU A 1 148 ? 11.192 -10.703 -28.186 1.00 81.88 148 LEU A C 1
ATOM 1203 O O . LEU A 1 148 ? 10.175 -11.365 -28.398 1.00 81.88 148 LEU A O 1
ATOM 1207 N N . ILE A 1 149 ? 11.161 -9.493 -27.613 1.00 82.31 149 ILE A N 1
ATOM 1208 C CA . ILE A 1 149 ? 9.929 -8.867 -27.112 1.00 82.31 149 ILE A CA 1
ATOM 1209 C C . ILE A 1 149 ? 8.882 -8.728 -28.224 1.00 82.31 149 ILE A C 1
ATOM 1211 O O . ILE A 1 149 ? 7.727 -9.094 -28.014 1.00 82.31 149 ILE A O 1
ATOM 1215 N N . GLN A 1 150 ? 9.269 -8.307 -29.432 1.00 79.44 150 GLN A N 1
ATOM 1216 C CA . GLN A 1 150 ? 8.348 -8.220 -30.575 1.00 79.44 150 GLN A CA 1
ATOM 1217 C C . GLN A 1 150 ? 7.776 -9.576 -31.021 1.00 79.44 150 G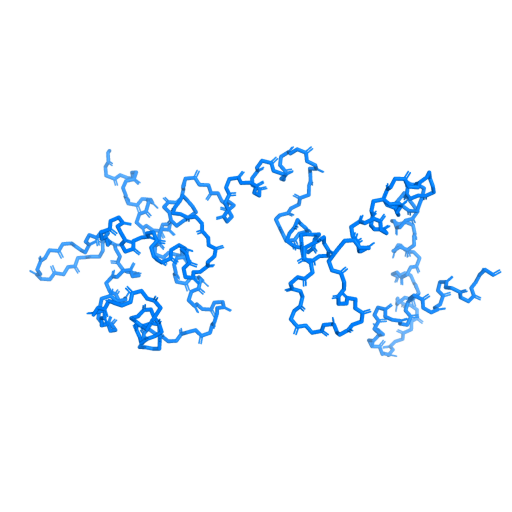LN A C 1
ATOM 1219 O O . GLN A 1 150 ? 6.664 -9.642 -31.551 1.00 79.44 150 GLN A O 1
ATOM 1224 N N . ARG A 1 151 ? 8.509 -10.676 -30.815 1.00 79.38 151 ARG A N 1
ATOM 1225 C CA . ARG A 1 151 ? 8.066 -12.032 -31.176 1.00 79.38 151 ARG A CA 1
ATOM 1226 C C . ARG A 1 151 ? 7.214 -12.697 -30.094 1.00 79.38 151 ARG A C 1
ATOM 1228 O O . ARG A 1 151 ? 6.418 -13.581 -30.424 1.00 79.38 151 ARG A O 1
ATOM 1235 N N . LEU A 1 152 ? 7.312 -12.271 -28.831 1.00 77.44 152 LEU A N 1
ATOM 1236 C CA . LEU A 1 152 ? 6.531 -12.828 -27.716 1.00 77.44 152 LEU A CA 1
ATOM 1237 C C . LEU A 1 152 ? 5.000 -12.794 -27.934 1.00 77.44 152 LEU A C 1
ATOM 1239 O O . LEU A 1 152 ? 4.346 -13.794 -27.620 1.00 77.44 152 LEU A O 1
ATOM 1243 N N . PRO A 1 153 ? 4.389 -11.741 -28.516 1.00 73.62 153 PRO A N 1
ATOM 1244 C CA . PRO A 1 153 ? 2.966 -11.742 -28.875 1.00 73.62 153 PRO A CA 1
ATOM 1245 C C . PRO A 1 153 ? 2.571 -12.859 -29.857 1.00 73.62 153 PRO A C 1
ATOM 1247 O O . PRO A 1 153 ? 1.494 -13.451 -29.760 1.00 73.62 153 PRO A O 1
ATOM 1250 N N . ASN A 1 154 ? 3.450 -13.191 -30.804 1.00 65.94 154 ASN A N 1
ATOM 1251 C CA . ASN A 1 154 ? 3.201 -14.260 -31.774 1.00 65.94 154 ASN A CA 1
ATOM 1252 C C . ASN A 1 154 ? 3.387 -15.638 -31.133 1.00 65.94 154 ASN A C 1
ATOM 1254 O O . ASN A 1 154 ? 2.616 -16.562 -31.401 1.00 65.94 154 ASN A O 1
ATOM 1258 N N . LEU A 1 155 ? 4.349 -15.759 -30.215 1.00 61.59 155 LEU A N 1
ATOM 1259 C CA . LEU A 1 155 ? 4.515 -16.952 -29.394 1.00 61.59 155 LEU A CA 1
ATOM 1260 C C . LEU A 1 155 ? 3.311 -17.179 -28.482 1.00 61.59 155 LEU A C 1
ATOM 1262 O O . LEU A 1 155 ? 2.839 -18.306 -28.405 1.00 61.59 155 LEU A O 1
ATOM 1266 N N . THR A 1 156 ? 2.749 -16.148 -27.849 1.00 55.78 156 THR A N 1
ATOM 1267 C CA . THR A 1 156 ? 1.537 -16.277 -27.016 1.00 55.78 156 THR A CA 1
ATOM 1268 C C . THR A 1 156 ? 0.306 -16.657 -27.838 1.00 55.78 156 THR A C 1
ATOM 1270 O O . THR A 1 156 ? -0.453 -17.517 -27.396 1.00 55.78 156 THR A O 1
ATOM 1273 N N . LYS A 1 157 ? 0.147 -16.154 -29.072 1.00 54.31 157 LYS A N 1
ATOM 1274 C CA . LYS A 1 157 ? -0.895 -16.633 -30.005 1.00 54.31 157 LYS A CA 1
ATOM 1275 C C . LYS A 1 157 ? -0.719 -18.111 -30.371 1.00 54.31 157 LYS A C 1
ATOM 1277 O O . LYS A 1 157 ? -1.670 -18.882 -30.252 1.00 54.31 157 LYS A O 1
ATOM 1282 N N . HIS A 1 158 ? 0.488 -18.543 -30.744 1.00 50.66 158 HIS A N 1
ATOM 1283 C CA . HIS A 1 158 ? 0.766 -19.959 -31.027 1.00 50.66 158 HIS A CA 1
ATOM 1284 C C . HIS A 1 158 ? 0.636 -20.851 -29.783 1.00 50.66 158 HIS A C 1
ATOM 1286 O O . HIS A 1 158 ? 0.158 -21.980 -29.877 1.00 50.66 158 HIS A O 1
ATOM 1292 N N . THR A 1 159 ? 0.994 -20.335 -28.610 1.00 48.94 159 THR A N 1
ATOM 1293 C CA . THR A 1 159 ? 0.880 -21.032 -27.324 1.00 48.94 159 THR A CA 1
ATOM 1294 C C . THR A 1 159 ? -0.584 -21.197 -26.920 1.00 48.94 159 THR A C 1
ATOM 1296 O O . THR A 1 159 ? -0.982 -22.289 -26.530 1.00 48.94 159 THR A O 1
ATOM 1299 N N . LEU A 1 160 ? -1.427 -20.176 -27.114 1.00 43.72 160 LEU A N 1
ATOM 1300 C CA . LEU A 1 160 ? -2.878 -20.270 -26.922 1.00 43.72 160 LEU A CA 1
ATOM 1301 C C . LEU A 1 160 ? -3.525 -21.265 -27.900 1.00 43.72 160 LEU A C 1
ATOM 1303 O O . LEU A 1 160 ? -4.424 -22.007 -27.508 1.00 43.72 160 LEU A O 1
ATOM 1307 N N . VAL A 1 161 ? -3.042 -21.345 -29.146 1.00 49.78 161 VAL A N 1
ATOM 1308 C CA . VAL A 1 161 ? -3.486 -22.356 -30.127 1.00 49.78 161 VAL A CA 1
ATOM 1309 C C . VAL A 1 161 ? -3.068 -23.775 -29.714 1.00 49.78 161 VAL A C 1
ATOM 1311 O O . VAL A 1 161 ? -3.860 -24.707 -29.844 1.00 49.78 161 VAL A O 1
ATOM 1314 N N . LEU A 1 162 ? -1.858 -23.957 -29.175 1.00 44.00 162 LEU A N 1
ATOM 1315 C CA . LEU A 1 162 ? -1.382 -25.253 -28.673 1.00 44.00 162 LEU A CA 1
ATOM 1316 C C . LEU A 1 162 ? -2.101 -25.686 -27.385 1.00 44.00 162 LEU A C 1
ATOM 1318 O O . LEU A 1 162 ? -2.367 -26.875 -27.216 1.00 44.00 162 LEU A O 1
ATOM 1322 N N . ILE A 1 163 ? -2.469 -24.738 -26.516 1.00 42.94 163 ILE A N 1
ATOM 1323 C CA . ILE A 1 163 ? -3.273 -24.987 -25.309 1.00 42.94 163 ILE A CA 1
ATOM 1324 C C . ILE A 1 163 ? -4.713 -25.365 -25.684 1.00 42.94 163 ILE A C 1
ATOM 1326 O O . ILE A 1 163 ? -5.246 -26.325 -25.137 1.00 42.94 163 ILE A O 1
ATOM 1330 N N . LYS A 1 164 ? -5.327 -24.702 -26.676 1.00 44.25 164 LYS A N 1
ATOM 1331 C CA . LYS A 1 164 ? -6.674 -25.064 -27.163 1.00 44.25 164 LYS A CA 1
ATOM 1332 C C . LYS A 1 164 ? -6.751 -26.452 -27.815 1.00 44.25 164 LYS A C 1
ATOM 1334 O O . LYS A 1 164 ? -7.839 -27.006 -27.910 1.00 44.25 164 LYS A O 1
ATOM 1339 N N . LYS A 1 165 ? -5.625 -27.024 -28.262 1.00 45.62 165 LYS A N 1
ATOM 1340 C CA . LYS A 1 165 ? -5.569 -28.348 -28.910 1.00 45.62 165 LYS A CA 1
ATOM 1341 C C . LYS A 1 165 ? -5.311 -29.529 -27.960 1.00 45.62 165 LYS A C 1
ATOM 1343 O O . LYS A 1 165 ? -5.314 -30.661 -28.436 1.00 45.62 165 LYS A O 1
ATOM 1348 N N . LYS A 1 166 ? -5.088 -29.327 -26.652 1.00 42.69 166 LYS A N 1
ATOM 1349 C CA . LYS A 1 166 ? -4.869 -30.437 -25.698 1.00 42.69 166 LYS A CA 1
ATOM 1350 C C . LYS A 1 166 ? -5.811 -30.349 -24.488 1.00 42.69 166 LYS A C 1
ATOM 1352 O O . LYS A 1 166 ? -5.700 -29.379 -23.745 1.00 42.69 166 LYS A O 1
ATOM 1357 N N . PRO A 1 167 ? -6.686 -31.348 -24.234 1.00 41.91 167 PRO A N 1
ATOM 1358 C CA . PRO A 1 167 ? -7.758 -31.175 -23.253 1.00 41.91 167 PRO A CA 1
ATOM 1359 C C . PRO A 1 167 ? -7.362 -31.282 -21.777 1.00 41.91 167 PRO A C 1
ATOM 1361 O O . PRO A 1 167 ? -8.174 -30.903 -20.946 1.00 41.91 167 PRO A O 1
ATOM 1364 N N . HIS A 1 168 ? -6.175 -31.766 -21.389 1.00 44.84 168 HIS A N 1
ATOM 1365 C CA . HIS A 1 168 ? -5.907 -32.007 -19.963 1.00 44.84 168 HIS A CA 1
ATOM 1366 C C . HIS A 1 168 ? -4.456 -31.739 -19.546 1.00 44.84 168 HIS A C 1
ATOM 1368 O O . HIS A 1 168 ? -3.522 -32.356 -20.053 1.00 44.84 168 HIS A O 1
ATOM 1374 N N . GLY A 1 169 ? -4.300 -30.833 -18.574 1.00 47.00 169 GLY A N 1
ATOM 1375 C CA . GLY A 1 169 ? -3.070 -30.605 -17.811 1.00 47.00 169 GLY A CA 1
ATOM 1376 C C . GLY A 1 169 ? -2.595 -29.151 -17.847 1.00 47.00 169 GLY A C 1
ATOM 1377 O O . GLY A 1 169 ? -2.037 -28.702 -18.847 1.00 47.00 169 GLY A O 1
ATOM 1378 N N . LYS A 1 170 ? -2.777 -28.410 -16.743 1.00 43.88 170 LYS A N 1
ATOM 1379 C CA . LYS A 1 170 ? -2.139 -27.099 -16.536 1.00 43.88 170 LYS A CA 1
ATOM 1380 C C . LYS A 1 170 ? -0.621 -27.304 -16.530 1.00 43.88 170 LYS A C 1
ATOM 1382 O O . LYS A 1 170 ? -0.086 -27.852 -15.572 1.00 43.88 170 LYS A O 1
ATOM 1387 N N . LYS A 1 171 ? 0.067 -26.892 -17.596 1.00 52.72 171 LYS A N 1
ATOM 1388 C CA . LYS A 1 171 ? 1.533 -26.899 -17.639 1.00 52.72 171 LYS A CA 1
ATOM 1389 C C . LYS A 1 171 ? 2.107 -25.647 -16.986 1.00 52.72 171 LYS A C 1
ATOM 1391 O O . LYS A 1 171 ? 1.563 -24.554 -17.130 1.00 52.72 171 LYS A O 1
ATOM 1396 N N . SER A 1 172 ? 3.215 -25.835 -16.277 1.00 54.72 172 SER A N 1
ATOM 1397 C CA . SER A 1 172 ? 3.987 -24.766 -15.645 1.00 54.72 172 SER A CA 1
ATOM 1398 C C . SER A 1 172 ? 4.735 -23.952 -16.706 1.00 54.72 172 SER A C 1
ATOM 1400 O O . SER A 1 172 ? 5.112 -24.486 -17.749 1.00 54.72 172 SER A O 1
ATOM 1402 N N . ILE A 1 173 ? 5.021 -22.675 -16.428 1.00 47.97 173 ILE A N 1
ATOM 1403 C CA . ILE A 1 173 ? 5.886 -21.810 -17.258 1.00 47.97 173 ILE A CA 1
ATOM 1404 C C . ILE A 1 173 ? 7.231 -22.499 -17.575 1.00 47.97 173 ILE A C 1
ATOM 1406 O O . ILE A 1 173 ? 7.773 -22.328 -18.666 1.00 47.97 173 ILE A O 1
ATOM 1410 N N . LYS A 1 174 ? 7.726 -23.369 -16.680 1.00 47.12 174 LYS A N 1
ATOM 1411 C CA . LYS A 1 174 ? 8.920 -24.200 -16.917 1.00 47.12 174 LYS A CA 1
ATOM 1412 C C . LYS A 1 174 ? 8.791 -25.127 -18.131 1.00 47.12 174 LYS A C 1
ATOM 1414 O O . LYS A 1 174 ? 9.753 -25.282 -18.880 1.00 47.12 174 LYS A O 1
ATOM 1419 N N . ASP A 1 175 ? 7.619 -25.715 -18.361 1.00 48.84 175 ASP A N 1
ATOM 1420 C CA . ASP A 1 175 ? 7.401 -26.621 -19.493 1.00 48.84 175 ASP A CA 1
ATOM 1421 C C . ASP A 1 175 ? 7.352 -25.865 -20.824 1.00 48.84 175 ASP A C 1
ATOM 1423 O O . ASP A 1 175 ? 7.769 -26.391 -21.855 1.00 48.84 175 ASP A O 1
ATOM 1427 N N . LEU A 1 176 ? 6.864 -24.621 -20.801 1.00 52.91 176 LEU A N 1
ATOM 1428 C CA . LEU A 1 176 ? 6.835 -23.734 -21.964 1.00 52.91 176 LEU A CA 1
ATOM 1429 C C . LEU A 1 176 ? 8.244 -23.323 -22.388 1.00 52.91 176 LEU A C 1
ATOM 1431 O O . LEU A 1 176 ? 8.573 -23.410 -23.570 1.00 52.91 176 LEU A O 1
ATOM 1435 N N . ILE A 1 177 ? 9.092 -22.962 -21.423 1.00 55.31 177 ILE A N 1
ATOM 1436 C CA . ILE A 1 177 ? 10.500 -22.628 -21.668 1.00 55.31 177 ILE A CA 1
ATOM 1437 C C . ILE A 1 177 ? 11.248 -23.839 -22.245 1.00 55.31 177 ILE A C 1
ATOM 1439 O O . ILE A 1 177 ? 11.989 -23.700 -23.214 1.00 55.31 177 ILE A O 1
ATOM 1443 N N . LYS A 1 178 ? 10.994 -25.049 -21.730 1.00 52.66 178 LYS A N 1
ATOM 1444 C CA . LYS A 1 178 ? 11.618 -26.281 -22.238 1.00 52.66 178 LYS A CA 1
ATOM 1445 C C . LYS A 1 178 ? 11.228 -26.584 -23.691 1.00 52.66 178 LYS A C 1
ATOM 1447 O O . LYS A 1 178 ? 12.078 -26.968 -24.483 1.00 52.66 178 LYS A O 1
ATOM 1452 N N . ILE A 1 179 ? 9.965 -26.363 -24.067 1.00 53.78 179 ILE A N 1
ATOM 1453 C CA . ILE A 1 179 ? 9.493 -26.542 -25.453 1.00 53.78 179 ILE A CA 1
ATOM 1454 C C . ILE A 1 179 ? 10.113 -25.506 -26.403 1.00 53.78 179 ILE A C 1
ATOM 1456 O O . ILE A 1 179 ? 10.394 -25.831 -27.554 1.00 53.78 179 ILE A O 1
ATOM 1460 N N . LEU A 1 180 ? 10.318 -24.273 -25.934 1.00 51.59 180 LEU A N 1
ATOM 1461 C CA . LEU A 1 180 ? 10.953 -23.203 -26.707 1.00 51.59 180 LEU A CA 1
ATOM 1462 C C . LEU A 1 180 ? 12.446 -23.464 -26.945 1.00 51.59 180 LEU A C 1
ATOM 1464 O O . LEU A 1 180 ? 12.924 -23.235 -28.050 1.00 51.59 180 LEU A O 1
ATOM 1468 N N . LEU A 1 181 ? 13.155 -23.988 -25.943 1.00 48.94 181 LEU A N 1
ATOM 1469 C CA . LEU A 1 181 ? 14.589 -24.283 -26.029 1.00 48.94 181 LEU A CA 1
ATOM 1470 C C . LEU A 1 181 ? 14.913 -25.568 -26.808 1.00 48.94 181 LEU A C 1
ATOM 1472 O O . LEU A 1 181 ? 16.012 -25.693 -27.323 1.00 48.94 181 LEU A O 1
ATOM 1476 N N . MET A 1 182 ? 13.973 -26.512 -26.931 1.00 44.62 182 MET A N 1
ATOM 1477 C CA . MET A 1 182 ? 14.163 -27.752 -27.710 1.00 44.62 182 MET A CA 1
ATOM 1478 C C . MET A 1 182 ? 13.885 -27.596 -29.219 1.00 44.62 182 MET A C 1
ATOM 1480 O O . MET A 1 182 ? 13.912 -28.587 -29.942 1.00 44.62 182 MET A O 1
ATOM 1484 N N . LYS A 1 183 ? 13.545 -26.389 -29.692 1.00 45.97 183 LYS A N 1
ATOM 1485 C CA . LYS A 1 183 ? 13.262 -26.097 -31.112 1.00 45.97 183 LYS A CA 1
ATOM 1486 C C . LYS A 1 183 ? 14.336 -25.246 -31.807 1.00 45.97 183 LYS A C 1
ATOM 1488 O O . LYS A 1 183 ? 14.101 -24.820 -32.937 1.00 45.97 183 LYS A O 1
ATOM 1493 N N . GLN A 1 184 ? 15.459 -24.987 -31.138 1.00 42.41 184 GLN A N 1
ATOM 1494 C CA . GLN A 1 184 ? 16.707 -24.556 -31.777 1.00 42.41 184 GLN A CA 1
ATOM 1495 C C . GLN A 1 184 ? 17.549 -25.791 -32.085 1.00 42.41 184 GLN A C 1
ATOM 1497 O O . GLN A 1 184 ? 18.191 -25.784 -33.153 1.00 42.41 184 GLN A O 1
#

pLDDT: mean 78.07, std 18.54, range [41.41, 97.44]

InterPro domains:
  IPR001387 Cro/C1-type, helix-turn-helix domain [cd00093] (14-84)
  IPR010982 Lambda repressor-like, DNA-binding domain superfamily [G3DSA:1.10.260.40] (7-90)
  IPR010982 Lambda repressor-like, DNA-binding domain superfamily [SSF47413] (3-90)

Foldseek 3Di:
DVVLVVVLLVQLLVVLVVLCVVVPHDLQNCQVVLCVVPVDNDHSVNSVLQNQAQDADPVGGRHHDDVVVLCSSLVVSVADSCNSRVVDVASDVVQVVVCVVPVDHSVVVVVVCCQLVVPPVDDPPDPDNPVSNVVVVCQCPDPCNVVVVVCVVVLVVVVVVVVVPDDDDDDDPVVVVVVVVVVD

Organism: Mediterraneibacter gnavus (NCBI:txid33038)

Secondary structure (DSSP, 8-state):
-HHHHHHHHHHHHHHHHHHHHHTT--HHHHHHHHHHHH-----HHHHHHHTSTT-EETTEE-PPPPHHHHHHHHHHHT--HHHHHTS-SSSSHHHHHHHHHH---HHHHHHHHHHHH---TT-TT---TTHHHHHHHHHHHSHHHHHHHHHHHHHHHHHHHHHHT--S----HHHHHHHHHTT-

Sequence (184 aa):
MNDLIKNKEQTWNSRLKKCIETKGYSQKQLAEDFNKRFHTKCTQKDISRWINVGSEQSSGTIGFPSYQNMAYLADFFEVSVAYLTGETDFIDFDYEKTSSFIGLNQDSIKALRQIANFNAPHSNAWQIPGESNEVLNKFVTANDFFYLIQRLPNLTKHTLVLIKKKPHGKKSIKDLIKILLMKQ